Protein AF-A0A6B0V4G2-F1 (afdb_monomer_lite)

Structure (mmCIF, N/CA/C/O backbone):
data_AF-A0A6B0V4G2-F1
#
_entry.id   AF-A0A6B0V4G2-F1
#
loop_
_atom_site.group_PDB
_atom_site.id
_atom_site.type_symbol
_atom_site.label_atom_id
_atom_site.label_alt_id
_atom_site.label_comp_id
_atom_site.label_asym_id
_atom_site.label_entity_id
_atom_site.label_seq_id
_atom_site.pdbx_PDB_ins_code
_atom_site.Cartn_x
_atom_site.Cartn_y
_atom_site.Cartn_z
_atom_site.occupancy
_atom_site.B_iso_or_equiv
_atom_site.auth_seq_id
_atom_site.auth_comp_id
_atom_site.auth_asym_id
_atom_site.auth_atom_id
_atom_site.pdbx_PDB_model_num
ATOM 1 N N . MET A 1 1 ? -25.274 -33.566 28.122 1.00 37.03 1 MET A N 1
ATOM 2 C CA . MET A 1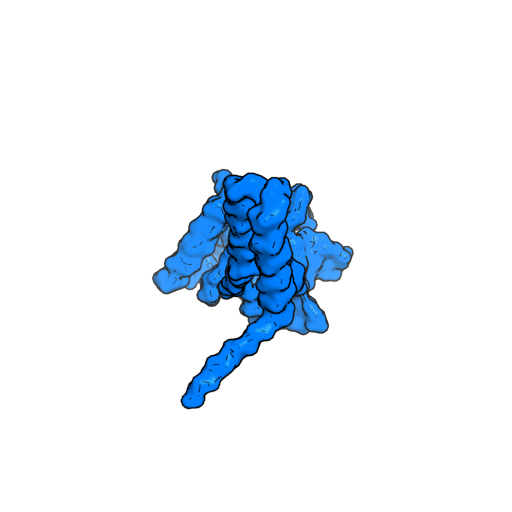 1 ? -24.469 -34.338 27.147 1.00 37.03 1 MET A CA 1
ATOM 3 C C . MET A 1 1 ? -22.998 -34.000 27.354 1.00 37.03 1 MET A C 1
ATOM 5 O O . MET A 1 1 ? -22.644 -32.835 27.252 1.00 37.03 1 MET A O 1
ATOM 9 N N . LYS A 1 2 ? -22.173 -34.982 27.742 1.00 35.78 2 LYS A N 1
ATOM 10 C CA . LYS A 1 2 ? -20.725 -34.819 27.960 1.00 35.78 2 LYS A CA 1
ATOM 11 C C . LYS A 1 2 ? -20.009 -34.879 26.607 1.00 35.78 2 LYS A C 1
ATOM 13 O O . LYS A 1 2 ? -20.154 -35.866 25.894 1.00 35.78 2 LYS A O 1
ATOM 18 N N . THR A 1 3 ? -19.253 -33.846 26.252 1.00 38.84 3 THR A N 1
ATOM 19 C CA . THR A 1 3 ? -18.379 -33.856 25.071 1.00 38.84 3 THR A CA 1
ATOM 20 C C . THR A 1 3 ? -17.118 -34.656 25.384 1.00 38.84 3 THR A C 1
ATOM 22 O O . THR A 1 3 ? -16.319 -34.251 26.227 1.00 38.84 3 THR A O 1
ATOM 25 N N . ALA A 1 4 ? -16.941 -35.798 24.719 1.00 38.94 4 ALA A N 1
ATOM 26 C CA . ALA A 1 4 ? -15.688 -36.539 24.736 1.00 38.94 4 ALA A CA 1
ATOM 27 C C . ALA A 1 4 ? -14.623 -35.749 23.956 1.00 38.94 4 ALA A C 1
ATOM 29 O O . ALA A 1 4 ? -14.810 -35.424 22.783 1.00 38.94 4 ALA A O 1
ATOM 30 N N . HIS A 1 5 ? -13.510 -35.419 24.612 1.00 37.72 5 HIS A N 1
ATOM 31 C CA . HIS A 1 5 ? -12.353 -34.826 23.952 1.00 37.72 5 HIS A CA 1
ATOM 32 C C . HIS A 1 5 ? -11.683 -35.883 23.070 1.00 37.72 5 HIS A C 1
ATOM 34 O O . HIS A 1 5 ? -11.097 -36.841 23.570 1.00 37.72 5 HIS A O 1
ATOM 40 N N . ALA A 1 6 ? -11.764 -35.705 21.751 1.00 38.94 6 ALA A N 1
ATOM 41 C CA . ALA A 1 6 ? -11.006 -36.506 20.802 1.00 38.94 6 ALA A CA 1
ATOM 42 C C . ALA A 1 6 ? -9.504 -36.232 20.992 1.00 38.94 6 ALA A C 1
ATOM 44 O O . ALA A 1 6 ? -9.000 -35.156 20.661 1.00 38.94 6 ALA A O 1
ATOM 45 N N . PHE A 1 7 ? -8.786 -37.206 21.550 1.00 42.84 7 PHE A N 1
ATOM 46 C CA . PHE A 1 7 ? -7.330 -37.185 21.619 1.00 42.84 7 PHE A CA 1
ATOM 47 C C . PHE A 1 7 ? -6.756 -37.342 20.205 1.00 42.84 7 PHE A C 1
ATOM 49 O O . PHE A 1 7 ? -6.951 -38.356 19.541 1.00 42.84 7 PHE A O 1
ATOM 56 N N . SER A 1 8 ? -6.043 -36.320 19.731 1.00 40.47 8 SER A N 1
ATOM 57 C CA . SER A 1 8 ? -5.323 -36.362 18.455 1.00 40.47 8 SER A CA 1
ATOM 58 C C . SER A 1 8 ? -4.209 -37.413 18.499 1.00 40.47 8 SER A C 1
ATOM 60 O O . SER A 1 8 ? -3.460 -37.477 19.473 1.00 40.47 8 SER A O 1
ATOM 62 N N . ALA A 1 9 ? -4.035 -38.182 17.419 1.00 49.66 9 ALA A N 1
ATOM 63 C CA . ALA A 1 9 ? -3.004 -39.220 17.279 1.00 49.66 9 ALA A CA 1
ATOM 64 C C . ALA A 1 9 ? -1.558 -38.728 17.535 1.00 49.66 9 ALA A C 1
ATOM 66 O O . ALA A 1 9 ? -0.666 -39.530 17.810 1.00 49.66 9 ALA A O 1
ATOM 67 N N . LYS A 1 10 ? -1.312 -37.409 17.500 1.00 50.62 10 LYS A N 1
ATOM 68 C CA . LYS A 1 10 ? -0.024 -36.807 17.892 1.00 50.62 10 LYS A CA 1
ATOM 69 C C . LYS A 1 10 ? 0.266 -36.914 19.396 1.00 50.62 10 LYS A C 1
ATOM 71 O O . LYS A 1 10 ? 1.428 -37.035 19.768 1.00 50.62 10 LYS A O 1
ATOM 76 N N . ASN A 1 11 ? -0.765 -36.935 20.242 1.00 48.62 11 ASN A N 1
ATOM 77 C CA . ASN A 1 11 ? -0.616 -37.046 21.696 1.00 48.62 11 ASN A CA 1
ATOM 78 C C . ASN A 1 11 ? -0.220 -38.464 22.130 1.00 48.62 11 ASN A C 1
ATOM 80 O O . ASN A 1 11 ? 0.488 -38.624 23.118 1.00 48.62 11 ASN A O 1
ATOM 84 N N . ILE A 1 12 ? -0.611 -39.486 21.362 1.00 53.00 12 ILE A N 1
ATOM 85 C CA . ILE A 1 12 ? -0.310 -40.890 21.676 1.00 53.00 12 ILE A CA 1
ATOM 86 C C . ILE A 1 12 ? 1.192 -41.174 21.516 1.00 53.00 12 ILE A C 1
ATOM 88 O O . ILE A 1 12 ? 1.787 -41.792 22.392 1.00 53.00 12 ILE A O 1
ATOM 92 N N . LYS A 1 13 ? 1.840 -40.636 20.469 1.00 51.81 13 LYS A N 1
ATOM 93 C CA . LYS A 1 13 ? 3.289 -40.819 20.243 1.00 51.81 13 LYS A CA 1
ATOM 94 C C . LYS A 1 13 ? 4.166 -40.157 21.317 1.00 51.81 13 LYS A C 1
ATOM 96 O O . LYS A 1 13 ? 5.247 -40.659 21.616 1.00 51.81 13 LYS A O 1
ATOM 101 N N . PHE A 1 14 ? 3.702 -39.051 21.901 1.00 54.91 14 PHE A N 1
ATOM 102 C CA . PHE A 1 14 ? 4.420 -38.331 22.957 1.00 54.91 14 PHE A CA 1
ATOM 103 C C . PHE A 1 14 ? 4.401 -39.094 24.288 1.00 54.91 14 PHE A C 1
ATOM 105 O O . PHE A 1 14 ? 5.425 -39.192 24.960 1.00 54.91 14 PHE A O 1
ATOM 112 N N . ILE A 1 15 ? 3.262 -39.704 24.631 1.00 56.88 15 ILE A N 1
ATOM 113 C CA . ILE A 1 15 ? 3.114 -40.503 25.855 1.00 56.88 15 ILE A CA 1
ATOM 114 C C . ILE A 1 15 ? 4.027 -41.736 25.806 1.00 56.88 15 ILE A C 1
ATOM 116 O O . ILE A 1 15 ? 4.727 -42.007 26.777 1.00 56.88 15 ILE A O 1
ATOM 120 N N . SER A 1 16 ? 4.122 -42.412 24.657 1.00 56.72 16 SER A N 1
ATOM 121 C CA . SER A 1 16 ? 5.021 -43.563 24.486 1.00 56.72 16 SER A CA 1
ATOM 122 C C . SER A 1 16 ? 6.513 -43.222 24.619 1.00 56.72 16 SER A C 1
ATOM 124 O O . SER A 1 16 ? 7.279 -44.055 25.091 1.00 56.72 16 SER A O 1
ATOM 126 N N . ALA A 1 17 ? 6.943 -42.004 24.265 1.00 59.66 17 ALA A N 1
ATOM 127 C CA . ALA A 1 17 ? 8.337 -41.578 24.443 1.00 59.66 17 ALA A CA 1
ATOM 128 C C . ALA A 1 17 ? 8.684 -41.314 25.921 1.00 59.66 17 ALA A C 1
ATOM 130 O O . ALA A 1 17 ? 9.784 -41.631 26.369 1.00 59.66 17 ALA A O 1
ATOM 131 N N . ILE A 1 18 ? 7.725 -40.795 26.697 1.00 59.00 18 ILE A N 1
ATOM 132 C CA . ILE A 1 18 ? 7.880 -40.586 28.143 1.00 59.00 18 ILE A CA 1
ATOM 133 C C . ILE A 1 18 ? 8.025 -41.928 28.871 1.00 59.00 18 ILE A C 1
ATOM 135 O O . ILE A 1 18 ? 8.872 -42.056 29.752 1.00 59.00 18 ILE A O 1
ATOM 139 N N . SER A 1 19 ? 7.260 -42.949 28.473 1.00 58.78 19 SER A N 1
ATOM 140 C CA . SER A 1 19 ? 7.339 -44.293 29.062 1.00 58.78 19 SER A CA 1
ATOM 141 C C . SER A 1 19 ? 8.729 -44.927 28.913 1.00 58.78 19 SER A C 1
ATOM 143 O O . SER A 1 19 ? 9.202 -45.585 29.835 1.00 58.78 19 SER A O 1
ATOM 145 N N . VAL A 1 20 ? 9.410 -44.685 27.787 1.00 59.69 20 VAL A N 1
ATOM 146 C CA . VAL A 1 20 ? 10.771 -45.191 27.523 1.00 59.69 20 VAL A CA 1
ATOM 147 C C . VAL A 1 20 ? 11.821 -44.485 28.393 1.00 59.69 20 VAL A C 1
ATOM 149 O O . VAL A 1 20 ? 12.722 -45.139 28.913 1.00 59.69 20 VAL A O 1
ATOM 152 N N . LEU A 1 21 ? 11.686 -43.174 28.624 1.00 55.06 21 LEU A N 1
ATOM 153 C CA . LEU A 1 21 ? 12.586 -42.417 29.508 1.00 55.06 21 LEU A CA 1
ATOM 154 C C . LEU A 1 21 ? 12.438 -42.806 30.988 1.00 55.06 21 LEU A C 1
ATOM 156 O O . LEU A 1 21 ? 13.436 -42.858 31.705 1.00 55.06 21 LEU A O 1
ATOM 160 N N . VAL A 1 22 ? 11.217 -43.110 31.440 1.00 58.97 22 VAL A N 1
ATOM 161 C CA . VAL A 1 22 ? 10.958 -43.588 32.812 1.00 58.97 22 VAL A CA 1
ATOM 162 C C . VAL A 1 22 ? 11.483 -45.013 33.018 1.00 58.97 22 VAL A C 1
ATOM 164 O O . VAL A 1 22 ? 11.954 -45.338 34.102 1.00 58.97 22 VAL A O 1
ATOM 167 N N . ALA A 1 23 ? 11.469 -45.857 31.983 1.00 59.12 23 ALA A N 1
ATOM 168 C CA . ALA A 1 23 ? 12.084 -47.182 32.053 1.00 59.12 23 ALA A CA 1
ATOM 169 C C . ALA A 1 23 ? 13.625 -47.110 32.118 1.00 59.12 23 ALA A C 1
ATOM 171 O O . ALA A 1 23 ? 14.245 -47.863 32.863 1.00 59.12 23 ALA A O 1
ATOM 172 N N . ALA A 1 24 ? 14.248 -46.166 31.402 1.00 57.16 24 ALA A N 1
ATOM 173 C CA . ALA A 1 24 ? 15.704 -45.983 31.391 1.00 57.16 24 ALA A CA 1
ATOM 174 C C . ALA A 1 24 ? 16.286 -45.411 32.703 1.00 57.16 24 ALA A C 1
ATOM 176 O O . ALA A 1 24 ? 17.477 -45.575 32.972 1.00 57.16 24 ALA A O 1
ATOM 177 N N . SER A 1 25 ? 15.475 -44.750 33.539 1.00 53.03 25 SER A N 1
ATOM 178 C CA . SER A 1 25 ? 15.923 -44.262 34.853 1.00 53.03 25 SER A CA 1
ATOM 179 C C . SER A 1 25 ? 15.986 -45.365 35.916 1.00 53.03 25 SER A C 1
ATOM 181 O O . SER A 1 25 ? 16.712 -45.217 36.895 1.00 53.03 25 SER A O 1
ATOM 183 N N . GLN A 1 26 ? 15.290 -46.491 35.715 1.00 56.41 26 GLN A N 1
ATOM 184 C CA . GLN A 1 26 ? 15.329 -47.641 36.628 1.00 56.41 26 GLN A CA 1
ATOM 185 C C . GLN A 1 26 ? 16.562 -48.533 36.420 1.00 56.41 26 GLN A C 1
ATOM 187 O O . GLN A 1 26 ? 16.886 -49.342 37.285 1.00 56.41 26 GLN A O 1
ATOM 192 N N . THR A 1 27 ? 17.285 -48.369 35.307 1.00 58.41 27 THR A N 1
ATOM 193 C CA . THR A 1 27 ? 18.459 -49.185 34.957 1.00 58.41 27 THR A CA 1
ATOM 194 C C . THR A 1 27 ? 19.807 -48.526 35.291 1.00 58.41 27 THR A C 1
ATOM 196 O O . THR A 1 27 ? 20.833 -49.007 34.825 1.00 58.41 27 THR A O 1
ATOM 199 N N . ASN A 1 28 ? 19.846 -47.445 36.090 1.00 58.38 28 ASN A N 1
ATOM 200 C CA . ASN A 1 28 ? 21.073 -46.709 36.477 1.00 58.38 28 ASN A CA 1
ATOM 201 C C . ASN A 1 28 ? 21.894 -46.104 35.310 1.00 58.38 28 ASN A C 1
ATOM 203 O O . ASN A 1 28 ? 23.040 -45.704 35.501 1.00 58.38 28 ASN A O 1
ATOM 207 N N . ILE A 1 29 ? 21.328 -45.991 34.103 1.00 61.88 29 ILE A N 1
ATOM 208 C CA . ILE A 1 29 ? 22.064 -45.518 32.911 1.00 61.88 29 ILE A CA 1
ATOM 209 C C . ILE A 1 29 ? 22.157 -43.980 32.863 1.00 61.88 29 ILE A C 1
ATOM 211 O O . ILE A 1 29 ? 23.063 -43.427 32.243 1.00 61.88 29 ILE A O 1
ATOM 215 N N . LEU A 1 30 ? 21.247 -43.266 33.534 1.00 53.97 30 LEU A N 1
ATOM 216 C CA . LEU A 1 30 ? 21.171 -41.802 33.518 1.00 53.97 30 LEU A CA 1
ATOM 217 C C . LEU A 1 30 ? 20.965 -41.253 34.928 1.00 53.97 30 LEU A C 1
ATOM 219 O O . LEU A 1 30 ? 20.082 -41.698 35.658 1.00 53.97 30 LEU A O 1
ATOM 223 N N . SER A 1 31 ? 21.754 -40.243 35.297 1.00 69.12 31 SER A N 1
ATOM 224 C CA . SER A 1 31 ? 21.566 -39.551 36.570 1.00 69.12 31 SER A CA 1
ATOM 225 C C . SER A 1 31 ? 20.271 -38.727 36.556 1.00 69.12 31 SER A C 1
ATOM 227 O O . SER A 1 31 ? 19.892 -38.139 35.538 1.00 69.12 31 SER A O 1
ATOM 229 N N . TYR A 1 32 ? 19.592 -38.664 37.703 1.00 69.00 32 TYR A N 1
ATOM 230 C CA . TYR A 1 32 ? 18.358 -37.894 37.907 1.00 69.00 32 TYR A CA 1
ATOM 231 C C . TYR A 1 32 ? 18.387 -36.448 37.352 1.00 69.00 32 TYR A C 1
ATOM 233 O O . TYR A 1 32 ? 17.417 -36.051 36.698 1.00 69.00 32 TYR A O 1
ATOM 241 N N . PRO A 1 33 ? 19.472 -35.653 37.510 1.00 73.44 33 PRO A N 1
ATOM 242 C CA . PRO A 1 33 ? 19.526 -34.309 36.929 1.00 73.44 33 PRO A CA 1
ATOM 243 C C . PRO A 1 33 ? 19.500 -34.306 35.394 1.00 73.44 33 PRO A C 1
ATOM 245 O O . PRO A 1 33 ? 18.916 -33.401 34.801 1.00 73.44 33 PRO A O 1
ATOM 248 N N . THR A 1 34 ? 20.055 -35.323 34.729 1.00 73.44 34 THR A N 1
ATOM 249 C CA . THR A 1 34 ? 20.008 -35.428 33.263 1.00 73.44 34 THR A CA 1
ATOM 250 C C . THR A 1 34 ? 18.575 -35.637 32.773 1.00 73.44 34 THR A C 1
ATOM 252 O O . THR A 1 34 ? 18.145 -34.980 31.827 1.00 73.44 34 THR A O 1
ATOM 255 N N . VAL A 1 35 ? 17.799 -36.483 33.455 1.00 71.44 35 VAL A N 1
ATOM 256 C CA . VAL A 1 35 ? 16.387 -36.733 33.123 1.00 71.44 35 VAL A CA 1
ATOM 257 C C . VAL A 1 35 ? 15.556 -35.450 33.260 1.00 71.44 35 VAL A C 1
ATOM 259 O O . VAL A 1 35 ? 14.787 -35.123 32.358 1.00 71.44 35 VAL A O 1
ATOM 262 N N . LEU A 1 36 ? 15.764 -34.671 34.327 1.00 74.06 36 LEU A N 1
ATOM 263 C CA . LEU A 1 36 ? 15.091 -33.380 34.538 1.00 74.06 36 LEU A CA 1
ATOM 264 C C . LEU A 1 36 ? 15.360 -32.370 33.412 1.00 74.06 36 LEU A C 1
ATOM 266 O O . LEU A 1 36 ? 14.426 -31.718 32.945 1.00 74.06 36 LEU A O 1
ATOM 270 N N . VAL A 1 37 ? 16.605 -32.271 32.933 1.00 76.19 37 VAL A N 1
ATOM 271 C CA . VAL A 1 37 ? 16.962 -31.382 31.812 1.00 76.19 37 VAL A CA 1
ATOM 272 C C . VAL A 1 37 ? 16.255 -31.810 30.525 1.00 76.19 37 VAL A C 1
ATOM 274 O O . VAL A 1 37 ? 15.685 -30.967 29.834 1.00 76.19 37 VAL A O 1
ATOM 277 N N . PHE A 1 38 ? 16.214 -33.111 30.220 1.00 76.06 38 PHE A N 1
ATOM 278 C CA . PHE A 1 38 ? 15.487 -33.616 29.050 1.00 76.06 38 PHE A CA 1
ATOM 279 C C . PHE A 1 38 ? 13.981 -33.339 29.133 1.00 76.06 38 PHE A C 1
ATOM 281 O O . PHE A 1 38 ? 13.386 -32.915 28.142 1.00 76.06 38 PHE A O 1
ATOM 288 N N . PHE A 1 39 ? 13.365 -33.517 30.307 1.00 75.81 39 PHE A N 1
ATOM 289 C CA . PHE A 1 39 ? 11.959 -33.164 30.517 1.00 75.81 39 PHE A CA 1
ATOM 290 C C . PHE A 1 39 ? 11.706 -31.667 30.326 1.00 75.81 39 PHE A C 1
ATOM 292 O O . PHE A 1 39 ? 10.730 -31.300 29.672 1.00 75.81 39 PHE A O 1
ATOM 299 N N . GLN A 1 40 ? 12.590 -30.804 30.831 1.00 76.50 40 GLN A N 1
ATOM 300 C CA . GLN A 1 40 ? 12.466 -29.358 30.655 1.00 76.50 40 GLN A CA 1
ATOM 301 C C . GLN A 1 40 ? 12.577 -28.958 29.175 1.00 76.50 40 GLN A C 1
ATOM 303 O O . GLN A 1 40 ? 11.717 -28.238 28.673 1.00 76.50 40 GLN A O 1
ATOM 308 N N . VAL A 1 41 ? 13.552 -29.506 28.441 1.00 76.06 41 VAL A N 1
ATOM 309 C CA . VAL A 1 41 ? 13.709 -29.275 26.993 1.00 76.06 41 VAL A CA 1
ATOM 310 C C . VAL A 1 41 ? 12.483 -29.759 26.212 1.00 76.06 41 VAL A C 1
ATOM 312 O O . VAL A 1 41 ? 12.009 -29.057 25.321 1.00 76.06 41 VAL A O 1
ATOM 315 N N . LEU A 1 42 ? 11.923 -30.925 26.551 1.00 75.44 42 LEU A N 1
ATOM 316 C CA . LEU A 1 42 ? 10.707 -31.442 25.915 1.00 75.44 42 LEU A CA 1
ATOM 317 C C . LEU A 1 42 ? 9.481 -30.568 26.205 1.00 75.44 42 LEU A C 1
ATOM 319 O O . LEU A 1 42 ? 8.683 -30.331 25.297 1.00 75.44 42 LEU A O 1
ATOM 323 N N . LEU A 1 43 ? 9.338 -30.065 27.433 1.00 72.94 43 LEU A N 1
ATOM 324 C CA . LEU A 1 43 ? 8.274 -29.129 27.803 1.00 72.94 43 LEU A CA 1
ATOM 325 C C . LEU A 1 43 ? 8.420 -27.793 27.069 1.00 72.94 43 LEU A C 1
ATOM 327 O O . LEU A 1 43 ? 7.421 -27.245 26.601 1.00 72.94 43 LEU A O 1
ATOM 331 N N . ASP A 1 44 ? 9.641 -27.289 26.906 1.00 68.94 44 ASP A N 1
ATOM 332 C CA . ASP A 1 44 ? 9.898 -26.053 26.167 1.00 68.94 44 ASP A CA 1
ATOM 333 C C . ASP A 1 44 ? 9.670 -26.237 24.656 1.00 68.94 44 ASP A C 1
ATOM 335 O O . ASP A 1 44 ? 9.003 -25.408 24.034 1.00 68.94 44 ASP A O 1
ATOM 339 N N . LEU A 1 45 ? 10.072 -27.370 24.065 1.00 64.94 45 LEU A N 1
ATOM 340 C CA . LEU A 1 45 ? 9.712 -27.730 22.686 1.00 64.94 45 LEU A CA 1
ATOM 341 C C . LEU A 1 45 ? 8.198 -27.905 22.505 1.00 64.94 45 LEU A C 1
ATOM 343 O O . LEU A 1 45 ? 7.643 -27.475 21.488 1.00 64.94 45 LEU A O 1
ATOM 347 N N . GLN A 1 46 ? 7.498 -28.493 23.479 1.00 65.75 46 GLN A N 1
ATOM 348 C CA . GLN A 1 46 ? 6.037 -28.556 23.463 1.00 65.75 46 GLN A CA 1
ATOM 349 C C . GLN A 1 46 ? 5.412 -27.167 23.550 1.00 65.75 46 GLN A C 1
ATOM 351 O O . GLN A 1 46 ? 4.486 -26.881 22.802 1.00 65.75 46 GLN A O 1
ATOM 356 N N . ARG A 1 47 ? 5.921 -26.265 24.393 1.00 64.62 47 ARG A N 1
ATOM 357 C CA . ARG A 1 47 ? 5.432 -24.879 24.466 1.00 64.62 47 ARG A CA 1
ATOM 358 C C . ARG A 1 47 ? 5.648 -24.125 23.157 1.00 64.62 47 ARG A C 1
ATOM 360 O O . ARG A 1 47 ? 4.749 -23.408 22.731 1.00 64.62 47 ARG A O 1
ATOM 367 N N . ILE A 1 48 ? 6.779 -24.329 22.482 1.00 61.12 48 ILE A N 1
ATOM 368 C CA . ILE A 1 48 ? 7.068 -23.723 21.172 1.00 61.12 48 ILE A CA 1
ATOM 369 C C . ILE A 1 48 ? 6.136 -24.282 20.086 1.00 61.12 48 ILE A C 1
ATOM 371 O O . ILE A 1 48 ? 5.621 -23.531 19.260 1.00 61.12 48 ILE A O 1
ATOM 375 N N . THR A 1 49 ? 5.876 -25.591 20.088 1.00 56.41 49 THR A N 1
ATOM 376 C CA . THR A 1 49 ? 5.027 -26.246 19.075 1.00 56.41 49 THR A CA 1
ATOM 377 C C . THR A 1 49 ? 3.524 -26.089 19.335 1.00 56.41 49 THR A C 1
ATOM 379 O O . THR A 1 49 ? 2.738 -26.095 18.385 1.00 56.41 49 THR A O 1
ATOM 382 N N . CYS A 1 50 ? 3.125 -25.893 20.594 1.00 51.88 50 CYS A N 1
ATOM 383 C CA . CYS A 1 50 ? 1.748 -25.654 21.033 1.00 51.88 50 CYS A CA 1
ATOM 384 C C . CYS A 1 50 ? 1.414 -24.173 21.226 1.00 51.88 50 CYS A C 1
ATOM 386 O O . CYS A 1 50 ? 0.257 -23.867 21.524 1.00 51.88 50 CYS A O 1
ATOM 388 N N . ALA A 1 51 ? 2.366 -23.250 21.040 1.00 52.03 51 ALA A N 1
ATOM 389 C CA . ALA A 1 51 ? 2.058 -21.834 20.903 1.00 52.03 51 ALA A CA 1
ATOM 390 C C . ALA A 1 51 ? 1.115 -21.689 19.706 1.00 52.03 51 ALA A C 1
ATOM 392 O O . ALA A 1 51 ? 1.525 -21.735 18.543 1.00 52.03 51 ALA A O 1
ATOM 393 N N . ALA A 1 52 ? -0.185 -21.608 20.005 1.00 49.66 52 ALA A N 1
ATOM 394 C CA . ALA A 1 52 ? -1.225 -21.442 19.014 1.00 49.66 52 ALA A CA 1
ATOM 395 C C . ALA A 1 52 ? -0.803 -20.283 18.118 1.00 49.66 52 ALA A C 1
ATOM 397 O O . ALA A 1 52 ? -0.574 -19.178 18.615 1.00 49.66 52 ALA A O 1
ATOM 398 N N . LYS A 1 53 ? -0.641 -20.561 16.815 1.00 50.16 53 LYS A N 1
ATOM 399 C CA . LYS A 1 53 ? -0.244 -19.544 15.837 1.00 50.16 53 LYS A CA 1
ATOM 400 C C . LYS A 1 53 ? -1.119 -18.321 16.098 1.00 50.16 53 LYS A C 1
ATOM 402 O O . LYS A 1 53 ? -2.344 -18.485 16.051 1.00 50.16 53 LYS A O 1
ATOM 407 N N . PRO A 1 54 ? -0.544 -17.148 16.424 1.00 52.56 54 PRO A N 1
ATOM 408 C CA . PRO A 1 54 ? -1.351 -15.975 16.695 1.00 52.56 54 PRO A CA 1
ATOM 409 C C . PRO A 1 54 ? -2.251 -15.787 15.479 1.00 52.56 54 PRO A C 1
ATOM 411 O O . PRO A 1 54 ? -1.756 -15.673 14.356 1.00 52.56 54 PRO A O 1
ATOM 414 N N . LYS A 1 55 ? -3.573 -15.873 15.677 1.00 51.22 55 LYS A N 1
ATOM 415 C CA . LYS A 1 55 ? -4.524 -15.578 14.607 1.00 51.22 55 LYS A CA 1
ATOM 416 C C . LYS A 1 55 ? -4.232 -14.145 14.196 1.00 51.22 55 LYS A C 1
ATOM 418 O O . LYS A 1 55 ? -4.467 -13.222 14.976 1.00 51.22 55 LYS A O 1
ATOM 423 N N . THR A 1 56 ? -3.674 -13.970 13.006 1.00 55.91 56 THR A N 1
ATOM 424 C CA . THR A 1 56 ? -3.492 -12.652 12.423 1.00 55.91 56 THR A CA 1
ATOM 425 C C . THR A 1 56 ? -4.865 -12.013 12.341 1.00 55.91 56 THR A C 1
ATOM 427 O O . THR A 1 56 ? -5.780 -12.525 11.703 1.00 55.91 56 THR A O 1
ATOM 430 N N . LYS A 1 57 ? -5.050 -10.920 13.084 1.00 65.06 57 LYS A N 1
ATOM 431 C CA . LYS A 1 57 ? -6.329 -10.200 13.145 1.00 65.06 57 LYS A CA 1
ATOM 432 C C . LYS A 1 57 ? -6.629 -9.460 11.832 1.00 65.06 57 LYS A C 1
ATOM 434 O O . LYS A 1 57 ? -7.724 -8.934 11.655 1.00 65.06 57 LYS A O 1
ATOM 439 N N . PHE A 1 58 ? -5.652 -9.389 10.936 1.00 76.81 58 PHE A N 1
ATOM 440 C CA . PHE A 1 58 ? -5.676 -8.591 9.721 1.00 76.81 58 PHE A CA 1
ATOM 441 C C . PHE A 1 58 ? -5.752 -9.513 8.516 1.00 76.81 58 PHE A C 1
ATOM 443 O O . PHE A 1 58 ? -5.028 -10.502 8.491 1.00 76.81 58 PHE A O 1
ATOM 450 N N . SER A 1 59 ? -6.610 -9.165 7.555 1.00 82.75 59 SER A N 1
ATOM 451 C CA . SER A 1 59 ? -6.755 -9.914 6.312 1.00 82.75 59 SER A CA 1
ATOM 452 C C . SER A 1 59 ? -6.564 -9.005 5.101 1.00 82.75 59 SER A C 1
ATOM 454 O O . SER A 1 59 ? -7.231 -7.971 5.000 1.00 82.75 59 SER A O 1
ATOM 456 N N . ILE A 1 60 ? -5.650 -9.381 4.208 1.00 85.25 60 ILE A N 1
ATOM 457 C CA . ILE A 1 60 ? -5.407 -8.725 2.921 1.00 85.25 60 ILE A CA 1
ATOM 458 C C . ILE A 1 60 ? -6.590 -8.934 1.995 1.00 85.25 60 ILE A C 1
ATOM 460 O O . ILE A 1 60 ? -7.013 -7.962 1.376 1.00 85.25 60 ILE A O 1
ATOM 464 N N . ASP A 1 61 ? -7.177 -10.133 1.963 1.00 82.56 61 ASP A N 1
ATOM 465 C CA . ASP A 1 61 ? -8.401 -10.393 1.199 1.00 82.56 61 ASP A CA 1
ATOM 466 C C . ASP A 1 61 ? -9.495 -9.375 1.557 1.00 82.56 61 ASP A C 1
ATOM 468 O O . ASP A 1 61 ? -10.022 -8.691 0.687 1.00 82.56 61 ASP A O 1
ATOM 472 N N . LYS A 1 62 ? -9.732 -9.116 2.850 1.00 81.62 62 LYS A N 1
ATOM 473 C CA . LYS A 1 62 ? -10.693 -8.076 3.274 1.00 81.62 62 LYS A CA 1
ATOM 474 C C . LYS A 1 62 ? -10.352 -6.664 2.787 1.00 81.62 62 LYS A C 1
ATOM 476 O O . LYS A 1 62 ? -11.248 -5.827 2.691 1.00 81.62 62 LYS A O 1
ATOM 481 N N . LEU A 1 63 ? -9.077 -6.366 2.545 1.00 85.12 63 LEU A N 1
ATOM 482 C CA . LEU A 1 63 ? -8.629 -5.071 2.041 1.00 85.12 63 LEU A CA 1
ATOM 483 C C . LEU A 1 63 ? -8.809 -4.974 0.521 1.00 85.12 63 LEU A C 1
ATOM 485 O O . LEU A 1 63 ? -9.279 -3.942 0.033 1.00 85.12 63 LEU A O 1
ATOM 489 N N . ILE A 1 64 ? -8.453 -6.021 -0.226 1.00 83.75 64 ILE A N 1
ATOM 490 C CA . ILE A 1 64 ? -8.456 -5.984 -1.694 1.00 83.75 64 ILE A CA 1
ATOM 491 C C . ILE A 1 64 ? -9.776 -6.436 -2.325 1.00 83.75 64 ILE A C 1
ATOM 493 O O . ILE A 1 64 ? -10.119 -5.967 -3.403 1.00 83.75 64 ILE A O 1
ATOM 497 N N . ASN A 1 65 ? -10.591 -7.225 -1.627 1.00 79.62 65 ASN A N 1
ATOM 498 C CA . ASN A 1 65 ? -11.883 -7.723 -2.112 1.00 79.62 65 ASN A CA 1
ATOM 499 C C . ASN A 1 65 ? -13.016 -6.673 -2.059 1.00 79.62 65 ASN A C 1
ATOM 501 O O . ASN A 1 65 ? -14.197 -6.979 -2.200 1.00 79.62 65 ASN A O 1
ATOM 505 N N . VAL A 1 66 ? -12.672 -5.396 -1.863 1.00 77.12 66 VAL A N 1
ATOM 506 C CA . VAL A 1 66 ? -13.624 -4.281 -1.925 1.00 77.12 66 VAL A CA 1
ATOM 507 C C . VAL A 1 66 ? -13.527 -3.634 -3.305 1.00 77.12 66 VAL A C 1
ATOM 509 O O . VAL A 1 66 ? -12.696 -2.756 -3.554 1.00 77.12 66 VAL A O 1
ATOM 512 N N . THR A 1 67 ? -14.394 -4.066 -4.217 1.00 74.94 67 THR A N 1
ATOM 513 C CA . THR A 1 67 ? -14.486 -3.542 -5.585 1.00 74.94 67 THR A CA 1
ATOM 514 C C . THR A 1 67 ? -14.724 -2.032 -5.602 1.00 74.94 67 THR A C 1
ATOM 516 O O . THR A 1 67 ? -15.450 -1.476 -4.777 1.00 74.94 67 THR A O 1
ATOM 519 N N . ASN A 1 68 ? -14.102 -1.343 -6.563 1.00 80.31 68 ASN A N 1
ATOM 520 C CA . ASN A 1 68 ? -14.174 0.111 -6.745 1.00 80.31 68 ASN A CA 1
ATOM 521 C C . ASN A 1 68 ? -13.697 0.960 -5.552 1.00 80.31 68 ASN A C 1
ATOM 523 O O . ASN A 1 68 ? -13.904 2.180 -5.532 1.00 80.31 68 ASN A O 1
ATOM 527 N N . ARG A 1 69 ? -13.006 0.364 -4.577 1.00 87.19 69 ARG A N 1
ATOM 528 C CA . ARG A 1 69 ? -12.428 1.097 -3.451 1.00 87.19 69 ARG A CA 1
ATOM 529 C C . ARG A 1 69 ? -11.201 1.882 -3.896 1.00 87.19 69 ARG A C 1
ATOM 531 O O . ARG A 1 69 ? -10.349 1.376 -4.615 1.00 87.19 69 ARG A O 1
ATOM 538 N N . THR A 1 70 ? -11.101 3.129 -3.445 1.00 91.00 70 THR A N 1
ATOM 539 C CA . THR A 1 70 ? -9.889 3.941 -3.610 1.00 91.00 70 THR A CA 1
ATOM 540 C C . THR A 1 70 ? -9.205 4.108 -2.265 1.00 91.00 70 THR A C 1
ATOM 542 O O . THR A 1 70 ? -9.832 4.542 -1.301 1.00 91.00 70 THR A O 1
ATOM 545 N N . TYR A 1 71 ? -7.919 3.795 -2.235 1.00 92.69 71 TYR A N 1
ATOM 546 C CA . TYR A 1 71 ? -7.013 4.026 -1.126 1.00 92.69 71 TYR A CA 1
ATOM 547 C C . TYR A 1 71 ? -6.124 5.224 -1.429 1.00 92.69 71 TYR A C 1
ATOM 549 O O . TYR A 1 71 ? -5.712 5.428 -2.570 1.00 92.69 71 TYR A O 1
ATOM 557 N N . PHE A 1 72 ? -5.816 6.011 -0.406 1.00 92.62 72 PHE A N 1
ATOM 558 C CA . PHE A 1 72 ? -4.944 7.177 -0.499 1.00 92.62 72 PHE A CA 1
ATOM 559 C C . PHE A 1 72 ? -3.633 6.869 0.218 1.00 92.62 72 PHE A C 1
ATOM 561 O O . PHE A 1 72 ? -3.631 6.649 1.430 1.00 92.62 72 PHE A O 1
ATOM 568 N N . VAL A 1 73 ? -2.526 6.841 -0.516 1.00 92.19 73 VAL A N 1
ATOM 569 C CA . VAL A 1 73 ? -1.193 6.590 0.038 1.00 92.19 73 VAL A CA 1
ATOM 570 C C . VAL A 1 73 ? -0.750 7.879 0.712 1.00 92.19 73 VAL A C 1
ATOM 572 O O . VAL A 1 73 ? -0.527 8.884 0.038 1.00 92.19 73 VAL A O 1
ATOM 575 N N . GLY A 1 74 ? -0.728 7.906 2.046 1.00 91.56 74 GLY A N 1
ATOM 576 C CA . GLY A 1 74 ? -0.639 9.187 2.748 1.00 91.56 74 GLY A CA 1
ATOM 577 C C . GLY A 1 74 ? 0.645 9.448 3.517 1.00 91.56 74 GLY A C 1
ATOM 578 O O . GLY A 1 74 ? 1.037 10.610 3.599 1.00 91.56 74 GLY A O 1
ATOM 579 N N . LYS A 1 75 ? 1.312 8.423 4.048 1.00 93.50 75 LYS A N 1
ATOM 580 C CA . LYS A 1 75 ? 2.629 8.548 4.691 1.00 93.50 75 LYS A CA 1
ATOM 581 C C . LYS A 1 75 ? 3.472 7.313 4.402 1.00 93.50 75 LYS A C 1
ATOM 583 O O . LYS A 1 75 ? 2.903 6.245 4.188 1.00 93.50 75 LYS A O 1
ATOM 588 N N . GLY A 1 76 ? 4.788 7.446 4.466 1.00 92.75 76 GLY A N 1
ATOM 589 C CA . GLY A 1 76 ? 5.715 6.325 4.354 1.00 92.75 76 GLY A CA 1
ATOM 590 C C . GLY A 1 76 ? 7.148 6.737 4.648 1.00 92.75 76 GLY A C 1
ATOM 591 O O . GLY A 1 76 ? 7.393 7.850 5.110 1.00 92.75 76 GLY A O 1
ATOM 592 N N . THR A 1 77 ? 8.081 5.819 4.440 1.00 90.75 77 THR A N 1
ATOM 593 C CA . THR A 1 77 ? 9.468 5.949 4.922 1.00 90.75 77 THR A CA 1
ATOM 594 C C . THR A 1 77 ? 10.484 6.160 3.801 1.00 90.75 77 THR A C 1
ATOM 596 O O . THR A 1 77 ? 11.671 6.311 4.064 1.00 90.75 77 THR A O 1
ATOM 599 N N . PHE A 1 78 ? 10.022 6.238 2.553 1.00 86.06 78 PHE A N 1
ATOM 600 C CA . PHE A 1 78 ? 10.854 6.468 1.374 1.00 86.06 78 PHE A CA 1
ATOM 601 C C . PHE A 1 78 ? 10.460 7.763 0.659 1.00 86.06 78 PHE A C 1
ATOM 603 O O . PHE A 1 78 ? 9.283 8.105 0.572 1.00 86.06 78 PHE A O 1
ATOM 610 N N . LEU A 1 79 ? 11.434 8.503 0.135 1.00 82.44 79 LEU A N 1
ATOM 611 C CA . LEU A 1 79 ? 11.158 9.728 -0.627 1.00 82.44 79 LEU A CA 1
ATOM 612 C C . LEU A 1 79 ? 10.829 9.439 -2.103 1.00 82.44 79 LEU A C 1
ATOM 614 O O . LEU A 1 79 ? 10.060 10.166 -2.736 1.00 82.44 79 LEU A O 1
ATOM 618 N N . ARG A 1 80 ? 11.411 8.361 -2.636 1.00 80.56 80 ARG A N 1
ATOM 619 C CA . ARG A 1 80 ? 11.302 7.906 -4.024 1.00 80.56 80 ARG A CA 1
ATOM 620 C C . ARG A 1 80 ? 10.743 6.491 -4.044 1.00 80.56 80 ARG A C 1
ATOM 622 O O . ARG A 1 80 ? 11.199 5.672 -3.253 1.00 80.56 80 ARG A O 1
ATOM 629 N N . ASP A 1 81 ? 9.778 6.228 -4.927 1.00 78.06 81 ASP A N 1
ATOM 630 C CA . ASP A 1 81 ? 9.268 4.872 -5.148 1.00 78.06 81 ASP A CA 1
ATOM 631 C C . ASP A 1 81 ? 10.408 4.013 -5.722 1.00 78.06 81 ASP A C 1
ATOM 633 O O . ASP A 1 81 ? 10.891 4.297 -6.823 1.00 78.06 81 ASP A O 1
ATOM 637 N N . PRO A 1 82 ? 10.900 3.025 -4.969 1.00 73.94 82 PRO A N 1
ATOM 638 C CA . PRO A 1 82 ? 12.118 2.324 -5.340 1.00 73.94 82 PRO A CA 1
ATOM 639 C C . PRO A 1 82 ? 11.906 1.310 -6.471 1.00 73.94 82 PRO A C 1
ATOM 641 O O . PRO A 1 82 ? 12.867 0.961 -7.150 1.00 73.94 82 PRO A O 1
ATOM 644 N N . TRP A 1 83 ? 10.661 0.897 -6.728 1.00 76.00 83 TRP A N 1
ATOM 645 C CA . TRP A 1 83 ? 10.320 -0.035 -7.813 1.00 76.00 83 TRP A CA 1
ATOM 646 C C . TRP A 1 83 ? 9.934 0.671 -9.101 1.00 76.00 83 TRP A C 1
ATOM 648 O O . TRP A 1 83 ? 10.007 0.096 -10.184 1.00 76.00 83 TRP A O 1
ATOM 658 N N . ARG A 1 84 ? 9.526 1.935 -9.000 1.00 72.25 84 ARG A N 1
ATOM 659 C CA . ARG A 1 84 ? 9.249 2.792 -10.150 1.00 72.25 84 ARG A CA 1
ATOM 660 C C . ARG A 1 84 ? 10.051 4.082 -10.034 1.00 72.25 84 ARG A C 1
ATOM 662 O O . ARG A 1 84 ? 9.479 5.150 -9.795 1.00 72.25 84 ARG A O 1
ATOM 669 N N . PRO A 1 85 ? 11.382 4.008 -10.234 1.00 72.00 85 PRO A N 1
ATOM 670 C CA . PRO A 1 85 ? 12.264 5.173 -10.188 1.00 72.00 85 PRO A CA 1
ATOM 671 C C . PRO A 1 85 ? 11.863 6.276 -11.178 1.00 72.00 85 PRO A C 1
ATOM 673 O O . PRO A 1 85 ? 12.262 7.428 -11.000 1.00 72.00 85 PRO A O 1
ATOM 676 N N . ASP A 1 86 ? 11.082 5.926 -12.202 1.00 69.12 86 ASP A N 1
ATOM 677 C CA . ASP A 1 86 ? 10.498 6.789 -13.226 1.00 69.12 86 ASP A CA 1
ATOM 678 C C . ASP A 1 86 ? 9.231 7.545 -12.771 1.00 69.12 86 ASP A C 1
ATOM 680 O O . ASP A 1 86 ? 8.785 8.456 -13.468 1.00 69.12 86 ASP A O 1
ATOM 684 N N . LEU A 1 87 ? 8.648 7.219 -11.608 1.00 64.06 87 LEU A N 1
ATOM 685 C CA . LEU A 1 87 ? 7.565 7.997 -10.978 1.00 64.06 87 LEU A CA 1
ATOM 686 C C . LEU A 1 87 ? 8.057 9.264 -10.255 1.00 64.06 87 LEU A C 1
ATOM 688 O O . LEU A 1 87 ? 7.264 9.923 -9.580 1.00 64.06 87 LEU A O 1
ATOM 692 N N . ALA A 1 88 ? 9.317 9.633 -10.499 1.00 57.38 88 ALA A N 1
ATOM 693 C CA . ALA A 1 88 ? 10.025 10.820 -10.035 1.00 57.38 88 ALA A CA 1
ATOM 694 C C . ALA A 1 88 ? 10.429 10.822 -8.551 1.00 57.38 88 ALA A C 1
ATOM 696 O O . ALA A 1 88 ? 9.846 10.148 -7.699 1.00 57.38 88 ALA A O 1
ATOM 697 N N . ASP A 1 89 ? 11.448 11.630 -8.256 1.00 62.94 89 ASP A N 1
ATOM 698 C CA . ASP A 1 89 ? 11.801 12.028 -6.897 1.00 62.94 89 ASP A CA 1
ATOM 699 C C . ASP A 1 89 ? 10.641 12.822 -6.274 1.00 62.94 89 ASP A C 1
ATOM 701 O O . ASP A 1 89 ? 9.992 13.619 -6.957 1.00 62.94 89 ASP A O 1
ATOM 705 N N . ASN A 1 90 ? 10.394 12.633 -4.974 1.00 69.88 90 ASN A N 1
ATOM 706 C CA . ASN A 1 90 ? 9.284 13.232 -4.216 1.00 69.88 90 ASN A CA 1
ATOM 707 C C . ASN A 1 90 ? 7.899 12.669 -4.578 1.00 69.88 90 ASN A C 1
ATOM 709 O O . ASN A 1 90 ? 6.993 13.394 -5.002 1.00 69.88 90 ASN A O 1
ATOM 713 N N . PHE A 1 91 ? 7.712 11.368 -4.354 1.00 77.44 91 PHE A N 1
ATOM 714 C CA . PHE A 1 91 ? 6.412 10.715 -4.513 1.00 77.44 91 PHE A CA 1
ATOM 715 C C . PHE A 1 91 ? 5.316 11.439 -3.705 1.00 77.44 91 PHE A C 1
ATOM 717 O O . PHE A 1 91 ? 5.427 11.610 -2.489 1.00 77.44 91 PHE A O 1
ATOM 724 N N . SER A 1 92 ? 4.229 11.849 -4.368 1.00 84.62 92 SER A N 1
ATOM 725 C CA . SER A 1 92 ? 3.113 12.532 -3.710 1.00 84.62 92 SER A CA 1
ATOM 726 C C . SER A 1 92 ? 1.754 12.186 -4.326 1.00 84.62 92 SER A C 1
ATOM 728 O O . SER A 1 92 ? 1.649 11.597 -5.405 1.00 84.62 92 SER A O 1
ATOM 730 N N . CYS A 1 93 ? 0.685 12.509 -3.597 1.00 85.69 93 CYS A N 1
ATOM 731 C CA . CYS A 1 93 ? -0.711 12.327 -3.999 1.00 85.69 93 CYS A CA 1
ATOM 732 C C . CYS A 1 93 ? -1.030 10.930 -4.565 1.00 85.69 93 CYS A C 1
ATOM 734 O O . CYS A 1 93 ? -1.887 10.780 -5.442 1.00 85.69 93 CYS A O 1
ATOM 736 N N . GLY A 1 94 ? -0.332 9.909 -4.061 1.00 87.06 94 GLY A N 1
ATOM 737 C CA . GLY A 1 94 ? -0.519 8.524 -4.454 1.00 87.06 94 GLY A CA 1
ATOM 738 C C . GLY A 1 94 ? -1.915 8.039 -4.085 1.00 87.06 94 GLY A C 1
ATOM 739 O O . GLY A 1 94 ? -2.383 8.233 -2.963 1.00 87.06 94 GLY A O 1
ATOM 740 N N . LYS A 1 95 ? -2.593 7.376 -5.014 1.00 90.44 95 LYS A N 1
ATOM 741 C CA . LYS A 1 95 ? -3.825 6.637 -4.733 1.00 90.44 95 LYS A CA 1
ATOM 742 C C . LYS A 1 95 ? -3.841 5.322 -5.487 1.00 90.44 95 LYS A C 1
ATOM 744 O O . LYS A 1 95 ? -3.315 5.241 -6.593 1.00 90.44 95 LYS A O 1
ATOM 749 N N . VAL A 1 96 ? -4.486 4.326 -4.902 1.00 91.00 96 VAL A N 1
ATOM 750 C CA . VAL A 1 96 ? -4.667 2.995 -5.481 1.00 91.00 96 VAL A CA 1
ATOM 751 C C . VAL A 1 96 ? -6.162 2.735 -5.563 1.00 91.00 96 VAL A C 1
ATOM 753 O O . VAL A 1 96 ? -6.836 2.662 -4.537 1.00 91.00 96 VAL A O 1
ATOM 756 N N . LYS A 1 97 ? -6.708 2.651 -6.775 1.00 91.38 97 LYS A N 1
ATOM 757 C CA . LYS A 1 97 ? -8.104 2.266 -6.995 1.00 91.38 97 LYS A CA 1
ATOM 758 C C . LYS A 1 97 ? -8.161 0.790 -7.354 1.00 91.38 97 LYS A C 1
ATOM 760 O O . LYS A 1 97 ? -7.692 0.423 -8.422 1.00 91.38 97 LYS A O 1
ATOM 765 N N . ILE A 1 98 ? -8.790 -0.018 -6.515 1.00 89.75 98 ILE A N 1
ATOM 766 C CA . ILE A 1 98 ? -9.071 -1.419 -6.820 1.00 89.75 98 ILE A CA 1
ATOM 767 C C . ILE A 1 98 ? -10.285 -1.471 -7.743 1.00 89.75 98 ILE A C 1
ATOM 769 O O . ILE A 1 98 ? -11.335 -0.905 -7.432 1.00 89.75 98 ILE A O 1
ATOM 773 N N . GLN A 1 99 ? -10.130 -2.092 -8.905 1.00 86.81 99 GLN A N 1
ATOM 774 C CA . GLN A 1 99 ? -11.153 -2.169 -9.946 1.00 86.81 99 GLN A CA 1
ATOM 775 C C . GLN A 1 99 ? -11.992 -3.441 -9.815 1.00 86.81 99 GLN A C 1
ATOM 777 O O . GLN A 1 99 ? -13.199 -3.373 -10.028 1.00 86.81 99 GLN A O 1
ATOM 782 N N . GLY A 1 100 ? -11.398 -4.543 -9.354 1.00 83.44 100 GLY A N 1
ATOM 783 C CA . GLY A 1 100 ? -12.106 -5.782 -9.038 1.00 83.44 100 GLY A CA 1
ATOM 784 C C . GLY A 1 100 ? -11.253 -7.028 -9.242 1.00 83.44 100 GLY A C 1
ATOM 785 O O . GLY A 1 100 ? -10.074 -6.903 -9.573 1.00 83.44 100 GLY A O 1
ATOM 786 N N . PRO A 1 101 ? -11.825 -8.217 -9.005 1.00 82.12 101 PRO A N 1
ATOM 787 C CA . PRO A 1 101 ? -11.138 -9.471 -9.269 1.00 82.12 101 PRO A CA 1
ATOM 788 C C . PRO A 1 101 ? -10.946 -9.678 -10.778 1.00 82.12 101 PRO A C 1
ATOM 790 O O . PRO A 1 101 ? -11.836 -9.396 -11.578 1.00 82.12 101 PRO A O 1
ATOM 793 N N . ASN A 1 102 ? -9.789 -10.214 -11.142 1.00 76.44 102 ASN A N 1
ATOM 794 C CA . ASN A 1 102 ? -9.399 -10.642 -12.477 1.00 76.44 102 ASN A CA 1
ATOM 795 C C . ASN A 1 102 ? -8.736 -12.022 -12.344 1.00 76.44 102 ASN A C 1
ATOM 797 O O . ASN A 1 102 ? -7.532 -12.154 -12.100 1.00 76.44 102 ASN A O 1
ATOM 801 N N . GLY A 1 103 ? -9.567 -13.067 -12.380 1.00 80.56 103 GLY A N 1
ATOM 802 C CA . GLY A 1 103 ? -9.152 -14.428 -12.041 1.00 80.56 103 GLY A CA 1
ATOM 803 C C . GLY A 1 103 ? -8.710 -14.538 -10.578 1.00 80.56 103 GLY A C 1
ATOM 804 O O . GLY A 1 103 ? -9.479 -14.242 -9.668 1.00 80.56 103 GLY A O 1
ATOM 805 N N . SER A 1 104 ? -7.466 -14.967 -10.349 1.00 75.69 104 SER A N 1
ATOM 806 C CA . SER A 1 104 ? -6.856 -15.074 -9.013 1.00 75.69 104 SER A CA 1
ATOM 807 C C . SER A 1 104 ? -6.190 -13.783 -8.519 1.00 75.69 104 SER A C 1
ATOM 809 O O . SER A 1 104 ? -5.603 -13.773 -7.436 1.00 75.69 104 SER A O 1
ATOM 811 N N . LYS A 1 105 ? -6.242 -12.707 -9.312 1.00 80.31 105 LYS A N 1
ATOM 812 C CA . LYS A 1 105 ? -5.621 -11.409 -9.019 1.00 80.31 105 LYS A CA 1
ATOM 813 C C . LYS A 1 105 ? -6.696 -10.339 -8.848 1.00 80.31 105 LYS A C 1
ATOM 815 O O . LYS A 1 105 ? -7.852 -10.551 -9.201 1.00 80.31 105 LYS A O 1
ATOM 820 N N . PHE A 1 106 ? -6.312 -9.171 -8.352 1.00 81.44 106 PHE A N 1
ATOM 821 C CA . PHE A 1 106 ? -7.151 -7.978 -8.353 1.00 81.44 106 PHE A CA 1
ATOM 822 C C . PHE A 1 106 ? -6.534 -6.903 -9.237 1.00 81.44 106 PHE A C 1
ATOM 824 O O . PHE A 1 106 ? -5.375 -6.531 -9.047 1.00 81.44 106 PHE A O 1
ATOM 831 N N . ASP A 1 107 ? -7.323 -6.370 -10.164 1.00 78.94 107 ASP A N 1
ATOM 832 C CA . ASP A 1 107 ? -6.928 -5.221 -10.969 1.00 78.94 107 ASP A CA 1
ATOM 833 C C . ASP A 1 107 ? -6.923 -3.975 -10.087 1.00 78.94 107 ASP A C 1
ATOM 835 O O . ASP A 1 107 ? -7.902 -3.663 -9.397 1.00 78.94 107 ASP A O 1
ATOM 839 N N . ALA A 1 108 ? -5.825 -3.231 -10.124 1.00 76.25 108 ALA A N 1
ATOM 840 C CA . ALA A 1 108 ? -5.694 -1.967 -9.431 1.00 76.25 108 ALA A CA 1
ATOM 841 C C . ALA A 1 108 ? -5.079 -0.903 -10.339 1.00 76.25 108 ALA A C 1
ATOM 843 O O . ALA A 1 108 ? -4.219 -1.160 -11.170 1.00 76.25 108 ALA A O 1
ATOM 844 N N . LEU A 1 109 ? -5.504 0.339 -10.151 1.00 77.25 109 LEU A N 1
ATOM 845 C CA . LEU A 1 109 ? -4.917 1.498 -10.799 1.00 77.25 109 LEU A CA 1
ATOM 846 C C . LEU A 1 109 ? -4.211 2.331 -9.736 1.00 77.25 109 LEU A C 1
ATOM 848 O O . LEU A 1 109 ? -4.872 2.987 -8.921 1.00 77.25 109 LEU A O 1
ATOM 852 N N . ARG A 1 110 ? -2.877 2.320 -9.741 1.00 77.94 110 ARG A N 1
ATOM 853 C CA . ARG A 1 110 ? -2.078 3.245 -8.936 1.00 77.94 110 ARG A CA 1
ATOM 854 C C . ARG A 1 110 ? -1.868 4.505 -9.748 1.00 77.94 110 ARG A C 1
ATOM 856 O O . ARG A 1 110 ? -1.401 4.464 -10.878 1.00 77.94 110 ARG A O 1
ATOM 863 N N . SER A 1 111 ? -2.230 5.643 -9.182 1.00 72.19 111 SER A N 1
ATOM 864 C CA . SER A 1 111 ? -1.868 6.930 -9.757 1.00 72.19 111 SER A CA 1
ATOM 865 C C . SER A 1 111 ? -1.047 7.707 -8.754 1.00 72.19 111 SER A C 1
ATOM 867 O O . SER A 1 111 ? -1.480 7.854 -7.610 1.00 72.19 111 SER A O 1
ATOM 869 N N . SER A 1 112 ? 0.085 8.229 -9.195 1.00 67.94 112 SER A N 1
ATOM 870 C CA . SER A 1 112 ? 0.909 9.161 -8.440 1.00 67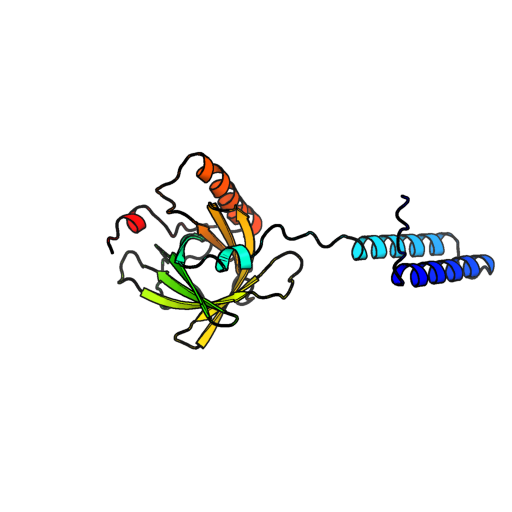.94 112 SER A CA 1
ATOM 871 C C . SER A 1 112 ? 0.981 10.491 -9.177 1.00 67.94 112 SER A C 1
ATOM 873 O O . SER A 1 112 ? 0.732 10.597 -10.384 1.00 67.94 112 SER A O 1
ATOM 875 N N . MET A 1 113 ? 1.270 11.538 -8.422 1.00 61.84 113 MET A N 1
ATOM 876 C CA . MET A 1 113 ? 1.529 12.859 -8.962 1.00 61.84 113 MET A CA 1
ATOM 877 C C . MET A 1 113 ? 2.824 13.339 -8.324 1.00 61.84 113 MET A C 1
ATOM 879 O O . MET A 1 113 ? 2.950 13.325 -7.102 1.00 61.84 113 MET A O 1
ATOM 883 N N . ASN A 1 114 ? 3.791 13.780 -9.117 1.00 64.44 114 ASN A N 1
ATOM 884 C CA . ASN A 1 114 ? 4.755 14.721 -8.568 1.00 64.44 114 ASN A CA 1
ATOM 885 C C . ASN A 1 114 ? 4.051 16.079 -8.546 1.00 64.44 114 ASN A C 1
ATOM 887 O O . ASN A 1 114 ? 3.390 16.419 -9.525 1.00 64.44 114 ASN A O 1
ATOM 891 N N . LEU A 1 115 ? 4.166 16.863 -7.474 1.00 53.47 115 LEU A N 1
ATOM 892 C CA . LEU A 1 115 ? 3.537 18.193 -7.407 1.00 53.47 115 LEU A CA 1
ATOM 893 C C . LEU A 1 115 ? 3.963 19.113 -8.573 1.00 53.47 115 LEU A C 1
ATOM 895 O O . LEU A 1 115 ? 3.302 20.120 -8.817 1.00 53.47 115 LEU A O 1
ATOM 899 N N . THR A 1 116 ? 5.038 18.760 -9.286 1.00 54.97 116 THR A N 1
ATOM 900 C CA . THR A 1 116 ? 5.596 19.462 -10.447 1.00 54.97 116 THR A CA 1
ATOM 901 C C . THR A 1 116 ? 5.354 18.791 -11.809 1.00 54.97 116 THR A C 1
ATOM 903 O O . THR A 1 116 ? 5.555 19.453 -12.823 1.00 54.97 116 THR A O 1
ATOM 906 N N . THR A 1 117 ? 4.916 17.525 -11.898 1.00 55.81 117 THR A N 1
ATOM 907 C CA . THR A 1 117 ? 4.750 16.813 -13.188 1.00 55.81 117 THR A CA 1
ATOM 908 C C . THR A 1 117 ? 3.332 16.292 -13.424 1.00 55.81 117 THR A C 1
ATOM 910 O O . THR A 1 117 ? 2.495 16.210 -12.522 1.00 55.81 117 THR A O 1
ATOM 913 N N . LYS A 1 118 ? 3.034 15.953 -14.689 1.00 65.75 118 LYS A N 1
ATOM 914 C CA . LYS A 1 118 ? 1.748 15.367 -15.090 1.00 65.75 118 LYS A CA 1
ATOM 915 C C . LYS A 1 118 ? 1.489 14.072 -14.312 1.00 65.75 118 LYS A C 1
ATOM 917 O O . LYS A 1 118 ? 2.375 13.240 -14.141 1.00 65.75 118 LYS A O 1
ATOM 922 N N . LYS A 1 119 ? 0.237 13.896 -13.889 1.00 70.69 119 LYS A N 1
ATOM 923 C CA . LYS A 1 119 ? -0.275 12.672 -13.262 1.00 70.69 119 LYS A CA 1
ATOM 924 C C . LYS A 1 119 ? 0.104 11.443 -14.092 1.00 70.69 119 LYS A C 1
ATOM 926 O O . LYS A 1 119 ? -0.245 11.378 -15.271 1.00 70.69 119 LYS A O 1
ATOM 931 N N . LYS A 1 120 ? 0.724 10.450 -13.454 1.00 76.19 120 LYS A N 1
ATOM 932 C CA . LYS A 1 120 ? 1.021 9.155 -14.069 1.00 76.19 120 LYS A CA 1
ATOM 933 C C . LYS A 1 120 ? 0.110 8.094 -13.472 1.00 76.19 120 LYS A C 1
ATOM 935 O O . LYS A 1 120 ? -0.090 8.043 -12.258 1.00 76.19 120 LYS A O 1
ATOM 940 N N . ASN A 1 121 ? -0.490 7.286 -14.337 1.00 81.88 121 ASN A N 1
ATOM 941 C CA . ASN A 1 121 ? -1.269 6.124 -13.932 1.00 81.88 121 ASN A CA 1
ATOM 942 C C . ASN A 1 121 ? -0.478 4.880 -14.317 1.00 81.88 121 ASN A C 1
ATOM 944 O O . ASN A 1 121 ? 0.093 4.851 -15.400 1.00 81.88 121 ASN A O 1
ATOM 948 N N . ILE A 1 122 ? -0.480 3.890 -13.438 1.00 83.19 122 ILE A N 1
ATOM 949 C CA . ILE A 1 122 ? 0.115 2.578 -13.648 1.00 83.19 122 ILE A CA 1
ATOM 950 C C . ILE A 1 122 ? -0.957 1.556 -13.314 1.00 83.19 122 ILE A C 1
ATOM 952 O O . ILE A 1 122 ? -1.598 1.624 -12.254 1.00 83.19 122 ILE A O 1
ATOM 956 N N . LYS A 1 123 ? -1.168 0.622 -14.233 1.00 88.06 123 LYS A N 1
ATOM 957 C CA . LYS A 1 123 ? -2.011 -0.543 -13.985 1.00 88.06 123 LYS A CA 1
ATOM 958 C C . LYS A 1 123 ? -1.213 -1.571 -13.190 1.00 88.06 123 LYS A C 1
ATOM 960 O O . LYS A 1 123 ? -0.084 -1.888 -13.538 1.00 88.06 123 LYS A O 1
ATOM 965 N N . LEU A 1 124 ? -1.813 -2.078 -12.124 1.00 89.31 124 LEU A N 1
ATOM 966 C CA . LEU A 1 124 ? -1.227 -3.053 -11.222 1.00 89.31 124 LEU A CA 1
ATOM 967 C C . LEU A 1 124 ? -2.120 -4.285 -11.126 1.00 89.31 124 LEU A C 1
ATOM 969 O O . LEU A 1 124 ? -3.346 -4.173 -11.161 1.00 89.31 124 LEU A O 1
ATOM 973 N N . PHE A 1 125 ? -1.499 -5.430 -10.882 1.00 90.56 125 PHE A N 1
ATOM 974 C CA . PHE A 1 125 ? -2.176 -6.603 -10.351 1.00 90.56 125 PHE A CA 1
ATOM 975 C C . PHE A 1 125 ? -1.775 -6.792 -8.888 1.00 90.56 125 PHE A C 1
ATOM 977 O O . PHE A 1 125 ? -0.588 -6.808 -8.564 1.00 90.56 125 PHE A O 1
ATOM 984 N N . LEU A 1 126 ? -2.761 -6.939 -8.006 1.00 90.62 126 LEU A N 1
ATOM 985 C CA . LEU A 1 126 ? -2.558 -7.285 -6.600 1.00 90.62 126 LEU A CA 1
ATOM 986 C C . LEU A 1 126 ? -2.879 -8.767 -6.414 1.00 90.62 126 LEU A C 1
ATOM 988 O O . LEU A 1 126 ? -3.969 -9.216 -6.772 1.00 90.62 126 LEU A O 1
ATOM 992 N N . LEU A 1 127 ? -1.937 -9.528 -5.870 1.00 88.94 127 LEU A N 1
ATOM 993 C CA . LEU A 1 127 ? -2.080 -10.963 -5.664 1.00 88.94 127 LEU A CA 1
ATOM 994 C C . LEU A 1 127 ? -1.926 -11.266 -4.181 1.00 88.94 127 LEU A C 1
ATOM 996 O O . LEU A 1 127 ? -0.885 -10.978 -3.595 1.00 88.94 127 LEU A O 1
ATOM 1000 N N . GLU A 1 128 ? -2.943 -11.869 -3.572 1.00 86.81 128 GLU A N 1
ATOM 1001 C CA . GLU A 1 128 ? -2.826 -12.364 -2.202 1.00 86.81 128 GLU A CA 1
ATOM 1002 C C . GLU A 1 128 ? -1.775 -13.482 -2.148 1.00 86.81 128 GLU A C 1
ATOM 1004 O O . GLU A 1 128 ? -1.862 -14.484 -2.865 1.00 86.81 128 GLU A O 1
ATOM 1009 N N . LYS A 1 129 ? -0.787 -13.339 -1.264 1.00 84.69 129 LYS A N 1
ATOM 1010 C CA . LYS A 1 129 ? 0.218 -14.364 -1.019 1.00 84.69 129 LYS A CA 1
ATOM 1011 C C . LYS A 1 129 ? -0.179 -15.138 0.233 1.00 84.69 129 LYS A C 1
ATOM 1013 O O . LYS A 1 129 ? -0.082 -14.662 1.361 1.00 84.69 129 LYS A O 1
ATOM 1018 N N . LYS A 1 130 ? -0.593 -16.390 0.046 1.00 70.19 130 LYS A N 1
ATOM 1019 C CA . LYS A 1 130 ? -0.971 -17.278 1.161 1.00 70.19 130 LYS A CA 1
ATOM 1020 C C . LYS A 1 130 ? 0.228 -17.789 1.972 1.00 70.19 130 LYS A C 1
ATOM 1022 O O . LYS A 1 130 ? 0.041 -18.512 2.955 1.00 70.19 130 LYS A O 1
ATOM 1027 N N . THR A 1 131 ? 1.462 -17.456 1.580 1.00 58.09 131 THR A N 1
ATOM 1028 C CA . THR A 1 131 ? 2.660 -17.863 2.323 1.00 58.09 131 THR A CA 1
ATOM 1029 C C . THR A 1 131 ? 2.780 -17.067 3.611 1.00 58.09 131 THR A C 1
ATOM 1031 O O . THR A 1 131 ? 2.997 -15.860 3.608 1.00 58.09 131 THR A O 1
ATOM 1034 N N . ARG A 1 132 ? 2.670 -17.787 4.725 1.00 52.31 132 ARG A N 1
ATOM 1035 C CA . ARG A 1 132 ? 2.828 -17.262 6.077 1.00 52.31 132 ARG A CA 1
ATOM 1036 C C . ARG A 1 132 ? 4.306 -17.045 6.386 1.00 52.31 132 ARG A C 1
ATOM 1038 O O . ARG A 1 132 ? 4.926 -17.905 7.013 1.00 52.31 132 ARG A O 1
ATOM 1045 N N . THR A 1 133 ? 4.848 -15.886 6.030 1.00 56.38 133 THR A N 1
ATOM 1046 C CA . THR A 1 133 ? 5.927 -15.325 6.850 1.00 56.38 133 THR A CA 1
ATOM 1047 C C . THR A 1 133 ? 5.332 -15.155 8.247 1.00 56.38 133 THR A C 1
ATOM 1049 O O . THR A 1 133 ? 4.243 -14.600 8.390 1.00 56.38 133 THR A O 1
ATOM 1052 N N . VAL A 1 134 ? 5.947 -15.775 9.255 1.00 57.97 134 VAL A N 1
ATOM 1053 C CA . VAL A 1 134 ? 5.353 -16.022 10.580 1.00 57.97 134 VAL A CA 1
ATOM 1054 C C . VAL A 1 134 ? 4.621 -14.782 11.122 1.00 57.97 134 VAL A C 1
ATOM 1056 O O . VAL A 1 134 ? 5.243 -13.837 11.591 1.00 57.97 134 VAL A O 1
ATOM 1059 N N . GLY A 1 135 ? 3.284 -14.806 11.069 1.00 63.22 135 GLY A N 1
ATOM 1060 C CA . GLY A 1 135 ? 2.424 -13.801 11.698 1.00 63.22 135 GLY A CA 1
ATOM 1061 C C . GLY A 1 135 ? 2.001 -12.593 10.853 1.00 63.22 135 GLY A C 1
ATOM 1062 O O . GLY A 1 135 ? 1.380 -11.704 11.430 1.00 63.22 135 GLY A O 1
ATOM 1063 N N . TYR A 1 136 ? 2.252 -12.546 9.540 1.00 69.88 136 TYR A N 1
ATOM 1064 C CA . TYR A 1 136 ? 1.697 -11.505 8.656 1.00 69.88 136 TYR A CA 1
ATOM 1065 C C . TYR A 1 136 ? 1.080 -12.104 7.386 1.00 69.88 136 TYR A C 1
ATOM 1067 O O . TYR A 1 136 ? 1.533 -13.135 6.891 1.00 69.88 136 TYR A O 1
ATOM 1075 N N . GLU A 1 137 ? 0.030 -11.462 6.873 1.00 85.75 137 GLU A N 1
ATOM 1076 C CA . GLU A 1 137 ? -0.454 -11.703 5.510 1.00 85.75 137 GLU A CA 1
ATOM 1077 C C . GLU A 1 137 ? 0.321 -10.797 4.550 1.00 85.75 137 GLU A C 1
ATOM 1079 O O . GLU A 1 137 ? 0.636 -9.662 4.920 1.00 85.75 137 GLU A O 1
ATOM 1084 N N . SER A 1 138 ? 0.632 -11.273 3.341 1.00 88.06 138 SER A N 1
ATOM 1085 C CA . SER A 1 138 ? 1.337 -10.471 2.336 1.00 88.06 138 SER A CA 1
ATOM 1086 C C . SER A 1 138 ? 0.638 -10.476 0.975 1.00 88.06 138 SER A C 1
ATOM 1088 O O . SER A 1 138 ? -0.208 -11.327 0.685 1.00 88.06 138 SER A O 1
ATOM 1090 N N . MET A 1 139 ? 0.925 -9.463 0.163 1.00 89.88 139 MET A N 1
ATOM 1091 C CA . MET A 1 139 ? 0.462 -9.363 -1.216 1.00 89.88 139 MET A CA 1
ATOM 1092 C C . MET A 1 139 ? 1.630 -9.058 -2.138 1.00 89.88 139 MET A C 1
ATOM 1094 O O . MET A 1 139 ? 2.471 -8.217 -1.822 1.00 89.88 139 MET A O 1
ATOM 1098 N N . LEU A 1 140 ? 1.631 -9.701 -3.299 1.00 90.25 140 LEU A N 1
ATOM 1099 C CA . LEU A 1 140 ? 2.507 -9.332 -4.397 1.00 90.25 140 LEU A CA 1
ATOM 1100 C C . LEU A 1 140 ? 1.832 -8.240 -5.222 1.00 90.25 140 LEU A C 1
ATOM 1102 O O . LEU A 1 140 ? 0.648 -8.328 -5.558 1.00 90.25 140 LEU A O 1
ATOM 1106 N N . VAL A 1 141 ? 2.603 -7.219 -5.559 1.00 89.69 141 VAL A N 1
ATOM 1107 C CA . VAL A 1 141 ? 2.212 -6.138 -6.454 1.00 89.69 141 VAL A CA 1
ATOM 1108 C C . VAL A 1 141 ? 2.975 -6.328 -7.748 1.00 89.69 141 VAL A C 1
ATOM 1110 O O . VAL A 1 141 ? 4.200 -6.367 -7.744 1.00 89.69 141 VAL A O 1
ATOM 1113 N N . TRP A 1 142 ? 2.250 -6.456 -8.848 1.00 90.56 142 TRP A N 1
ATOM 1114 C CA . TRP A 1 142 ? 2.806 -6.633 -10.183 1.00 90.56 142 TRP A CA 1
ATOM 1115 C C . TRP A 1 142 ? 2.454 -5.442 -11.057 1.00 90.56 142 TRP A C 1
ATOM 1117 O O . TRP A 1 142 ? 1.314 -4.978 -11.042 1.00 90.56 142 TRP A O 1
ATOM 1127 N N . ASP A 1 143 ? 3.417 -4.982 -11.841 1.00 88.44 143 ASP A N 1
ATOM 1128 C CA . ASP A 1 143 ? 3.194 -3.994 -12.883 1.00 88.44 143 ASP A CA 1
ATOM 1129 C C . ASP A 1 143 ? 2.554 -4.675 -14.094 1.00 88.44 143 ASP A C 1
ATOM 1131 O O . ASP A 1 143 ? 3.120 -5.608 -14.670 1.00 88.44 143 ASP A O 1
ATOM 1135 N N . ALA A 1 144 ? 1.357 -4.237 -14.475 1.00 87.12 144 ALA A N 1
ATOM 1136 C CA . ALA A 1 144 ? 0.653 -4.821 -15.608 1.00 87.12 144 ALA A CA 1
ATOM 1137 C C . ALA A 1 144 ? 1.239 -4.383 -16.959 1.00 87.12 144 ALA A C 1
ATOM 1139 O O . ALA A 1 144 ? 1.046 -5.082 -17.949 1.00 87.12 144 ALA A O 1
ATOM 1140 N N . GLU A 1 145 ? 1.919 -3.235 -17.021 1.00 85.25 145 GLU A N 1
ATOM 1141 C CA . GLU A 1 145 ? 2.484 -2.699 -18.263 1.00 85.25 145 GLU A CA 1
ATOM 1142 C C . GLU A 1 145 ? 3.790 -3.408 -18.616 1.00 85.25 145 GLU A C 1
ATOM 1144 O O . GLU A 1 145 ? 3.975 -3.834 -19.754 1.00 85.25 145 GLU A O 1
ATOM 1149 N N . THR A 1 146 ? 4.680 -3.575 -17.638 1.00 85.38 146 THR A N 1
ATOM 1150 C CA . THR A 1 146 ? 5.986 -4.224 -17.840 1.00 85.38 146 THR A CA 1
ATOM 1151 C C . THR A 1 146 ? 5.966 -5.722 -17.552 1.00 85.38 146 THR A C 1
ATOM 1153 O O . THR A 1 146 ? 6.937 -6.407 -17.858 1.00 85.38 146 THR A O 1
ATOM 1156 N N . SER A 1 147 ? 4.874 -6.253 -16.990 1.00 85.44 147 SER A N 1
ATOM 1157 C CA . SER A 1 147 ? 4.761 -7.655 -16.559 1.00 85.44 147 SER A CA 1
ATOM 1158 C C . SER A 1 147 ? 5.854 -8.075 -15.568 1.00 85.44 147 SER A C 1
ATOM 1160 O O . SER A 1 147 ? 6.330 -9.209 -15.597 1.00 85.44 147 SER A O 1
ATOM 1162 N N . THR A 1 148 ? 6.250 -7.162 -14.680 1.00 86.38 148 THR A N 1
ATOM 1163 C CA . THR A 1 148 ? 7.282 -7.400 -13.663 1.00 86.38 148 THR A CA 1
ATOM 1164 C C . THR A 1 148 ? 6.694 -7.350 -12.261 1.00 86.38 148 THR A C 1
ATOM 1166 O O . THR A 1 148 ? 5.846 -6.506 -11.959 1.00 86.38 148 THR A O 1
ATOM 1169 N N . GLU A 1 149 ? 7.180 -8.218 -11.376 1.00 87.75 149 GLU A N 1
ATOM 1170 C CA . GLU A 1 149 ? 6.936 -8.067 -9.945 1.00 87.75 149 GLU A CA 1
ATOM 1171 C C . GLU A 1 149 ? 7.537 -6.742 -9.472 1.00 87.75 149 GLU A C 1
ATOM 1173 O O . GLU A 1 149 ? 8.708 -6.458 -9.715 1.00 87.75 149 GLU A O 1
ATOM 1178 N N . MET A 1 150 ? 6.710 -5.920 -8.835 1.00 84.06 150 MET A N 1
ATOM 1179 C CA . MET A 1 150 ? 7.154 -4.688 -8.207 1.00 84.06 150 MET A CA 1
ATOM 1180 C C . MET A 1 150 ? 7.538 -4.964 -6.767 1.00 84.06 150 MET A C 1
ATOM 1182 O O . MET A 1 150 ? 8.670 -4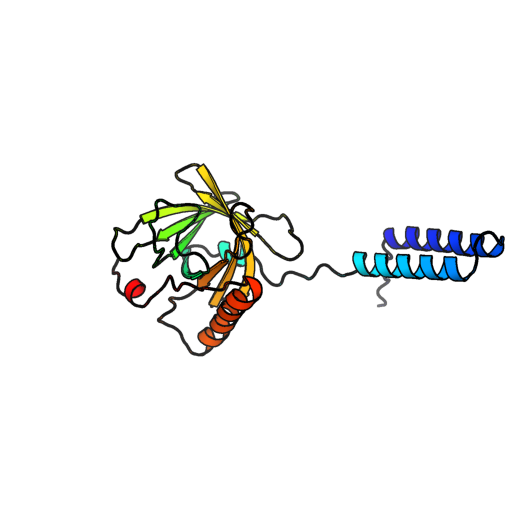.736 -6.401 1.00 84.06 150 MET A O 1
ATOM 1186 N N . ALA A 1 151 ? 6.617 -5.456 -5.942 1.00 87.38 151 ALA A N 1
ATOM 1187 C CA . ALA A 1 151 ? 6.835 -5.492 -4.501 1.00 87.38 151 ALA A CA 1
ATOM 1188 C C . ALA A 1 151 ? 6.144 -6.675 -3.824 1.00 87.38 151 ALA A C 1
ATOM 1190 O O . ALA A 1 151 ? 5.046 -7.061 -4.221 1.00 87.38 151 ALA A O 1
ATOM 1191 N N . ASP A 1 152 ? 6.730 -7.159 -2.726 1.00 88.38 152 ASP A N 1
ATOM 1192 C CA . ASP A 1 152 ? 6.066 -8.030 -1.748 1.00 88.38 152 ASP A CA 1
ATOM 1193 C C . ASP A 1 152 ? 5.765 -7.223 -0.477 1.00 88.38 152 ASP A C 1
ATOM 1195 O O . ASP A 1 152 ? 6.676 -6.809 0.249 1.00 88.38 152 ASP A O 1
ATOM 1199 N N . MET A 1 153 ? 4.481 -6.958 -0.233 1.00 89.69 153 MET A N 1
ATOM 1200 C CA . MET A 1 153 ? 3.988 -6.078 0.826 1.00 89.69 153 MET A CA 1
ATOM 1201 C C . MET A 1 153 ? 3.310 -6.879 1.937 1.00 89.69 153 MET A C 1
ATOM 1203 O O . MET A 1 153 ? 2.256 -7.476 1.732 1.00 89.69 153 MET A O 1
ATOM 1207 N N . ASN A 1 154 ? 3.849 -6.812 3.152 1.00 89.69 154 ASN A N 1
ATOM 1208 C CA . ASN A 1 154 ? 3.262 -7.416 4.347 1.00 89.69 154 ASN A CA 1
ATOM 1209 C C . ASN A 1 154 ? 2.297 -6.450 5.024 1.00 89.69 154 ASN A C 1
ATOM 1211 O O . ASN A 1 154 ? 2.666 -5.325 5.369 1.00 89.69 154 ASN A O 1
ATOM 1215 N N . LEU A 1 155 ? 1.078 -6.906 5.293 1.00 90.56 155 LEU A N 1
ATOM 1216 C CA . LEU A 1 155 ? 0.107 -6.180 6.098 1.00 90.56 155 LEU A CA 1
ATOM 1217 C C . LEU A 1 155 ? 0.457 -6.330 7.581 1.00 90.56 155 LEU A C 1
ATOM 1219 O O . LEU A 1 155 ? 0.128 -7.330 8.221 1.00 90.56 155 LEU A O 1
ATOM 1223 N N . ILE A 1 156 ? 1.103 -5.309 8.143 1.00 89.06 156 ILE A N 1
ATOM 1224 C CA . ILE A 1 156 ? 1.543 -5.323 9.544 1.00 89.06 156 ILE A CA 1
ATOM 1225 C C . ILE A 1 156 ? 0.489 -4.769 10.507 1.00 89.06 156 ILE A C 1
ATOM 1227 O O . ILE A 1 156 ? 0.514 -5.084 11.698 1.00 89.06 156 ILE A O 1
ATOM 1231 N N . PHE A 1 157 ? -0.453 -3.960 10.009 1.00 91.19 157 PHE A N 1
ATOM 1232 C CA . PHE A 1 157 ? -1.570 -3.442 10.797 1.00 91.19 157 PHE A CA 1
ATOM 1233 C C . PHE A 1 157 ? -2.750 -3.018 9.930 1.00 91.19 157 PHE A C 1
ATOM 1235 O O . PHE A 1 157 ? -2.581 -2.406 8.877 1.00 91.19 157 PHE A O 1
ATOM 1242 N N . LEU A 1 158 ? -3.961 -3.277 10.419 1.00 91.00 158 LEU A N 1
ATOM 1243 C CA . LEU A 1 158 ? -5.200 -2.856 9.780 1.00 91.00 158 LEU A CA 1
ATOM 1244 C C . LEU A 1 158 ? -6.146 -2.249 10.819 1.00 91.00 158 LEU A C 1
ATOM 1246 O O . LEU A 1 158 ? -6.614 -2.927 11.734 1.00 91.00 158 LEU A O 1
ATOM 1250 N N . ALA A 1 159 ? -6.478 -0.973 10.636 1.00 90.12 159 ALA A N 1
ATOM 1251 C CA . ALA A 1 159 ? -7.594 -0.333 11.312 1.00 90.12 159 ALA A CA 1
ATOM 1252 C C . ALA A 1 159 ? -8.782 -0.278 10.351 1.00 90.12 159 ALA A C 1
ATOM 1254 O O . ALA A 1 159 ? -8.850 0.586 9.471 1.00 90.12 159 ALA A O 1
ATOM 1255 N N . GLU A 1 160 ? -9.731 -1.197 10.542 1.00 83.31 160 GLU A N 1
ATOM 1256 C CA . GLU A 1 160 ? -10.908 -1.349 9.683 1.00 83.31 160 GLU A CA 1
ATOM 1257 C C . GLU A 1 160 ? -11.593 -0.006 9.395 1.00 83.31 160 GLU A C 1
ATOM 1259 O O . GLU A 1 160 ? -11.894 0.777 10.314 1.00 83.31 160 GLU A O 1
ATOM 1264 N N . ASN A 1 161 ? -11.859 0.234 8.108 1.00 82.06 161 ASN A N 1
ATOM 1265 C CA . ASN A 1 161 ? -12.492 1.442 7.572 1.00 82.06 161 ASN A CA 1
ATOM 1266 C C . ASN A 1 161 ? -11.726 2.756 7.819 1.00 82.06 161 ASN A C 1
ATOM 1268 O O . ASN A 1 161 ? -12.314 3.833 7.705 1.00 82.06 161 ASN A O 1
ATOM 1272 N N . ALA A 1 162 ? -10.441 2.698 8.179 1.00 88.88 162 ALA A N 1
ATOM 1273 C CA . ALA A 1 162 ? -9.624 3.885 8.426 1.00 88.88 162 ALA A CA 1
ATOM 1274 C C . ALA A 1 162 ? -8.281 3.841 7.698 1.00 88.88 162 ALA A C 1
ATOM 1276 O O . ALA A 1 162 ? -8.012 4.726 6.881 1.00 88.88 162 ALA A O 1
ATOM 1277 N N . CYS A 1 163 ? -7.461 2.815 7.945 1.00 93.19 163 CYS A N 1
ATOM 1278 C CA . CYS A 1 163 ? -6.141 2.695 7.328 1.00 93.19 163 CYS A CA 1
ATOM 1279 C C . CYS A 1 163 ? -5.554 1.283 7.399 1.00 93.19 163 CYS A C 1
ATOM 1281 O O . CYS A 1 163 ? -5.952 0.472 8.234 1.00 93.19 163 CYS A O 1
ATOM 1283 N N . ALA A 1 164 ? -4.584 1.027 6.530 1.00 94.19 164 ALA A N 1
ATOM 1284 C CA . ALA A 1 164 ? -3.720 -0.143 6.535 1.00 94.19 164 ALA A CA 1
ATOM 1285 C C . ALA A 1 164 ? -2.257 0.304 6.509 1.00 94.19 164 ALA A C 1
ATOM 1287 O O . ALA A 1 164 ? -1.942 1.328 5.900 1.00 94.19 164 ALA A O 1
ATOM 1288 N N . VAL A 1 165 ? -1.389 -0.441 7.185 1.00 93.81 165 VAL A N 1
ATOM 1289 C CA . VAL A 1 165 ? 0.056 -0.202 7.211 1.00 93.81 165 VAL A CA 1
ATOM 1290 C C . VAL A 1 165 ? 0.743 -1.400 6.584 1.00 93.81 165 VAL A C 1
ATOM 1292 O O . VAL A 1 165 ? 0.538 -2.536 7.026 1.00 93.81 165 VAL A O 1
ATOM 1295 N N . PHE A 1 166 ? 1.556 -1.123 5.574 1.00 92.62 166 PHE A N 1
ATOM 1296 C CA . PHE A 1 166 ? 2.311 -2.123 4.844 1.00 92.62 166 PHE A CA 1
ATOM 1297 C C . PHE A 1 166 ? 3.803 -1.958 5.094 1.00 92.62 166 PHE A C 1
ATOM 1299 O O . PHE A 1 166 ? 4.297 -0.834 5.190 1.00 92.62 166 PHE A O 1
ATOM 1306 N N . MET A 1 167 ? 4.494 -3.089 5.178 1.00 90.44 167 MET A N 1
ATOM 1307 C CA . MET A 1 167 ? 5.947 -3.187 5.238 1.00 90.44 167 MET A CA 1
ATOM 1308 C C . MET A 1 167 ? 6.430 -4.026 4.063 1.00 90.44 167 MET A C 1
ATOM 1310 O O . MET A 1 167 ? 5.941 -5.136 3.849 1.00 90.44 167 MET A O 1
ATOM 1314 N N . TYR A 1 168 ? 7.381 -3.500 3.312 1.00 87.75 168 TYR A N 1
ATOM 1315 C CA . TYR A 1 168 ? 7.940 -4.176 2.152 1.00 87.75 168 TYR A CA 1
ATOM 1316 C C . TYR A 1 168 ? 8.950 -5.244 2.597 1.00 87.75 168 TYR A C 1
ATOM 1318 O O . TYR A 1 168 ? 9.668 -5.050 3.577 1.00 87.75 168 TYR A O 1
ATOM 1326 N N . SER A 1 169 ? 8.935 -6.406 1.938 1.00 79.56 169 SER A N 1
ATOM 1327 C CA . SER A 1 169 ? 9.759 -7.576 2.306 1.00 79.56 169 SER A CA 1
ATOM 1328 C C . SER A 1 169 ? 10.890 -7.904 1.349 1.00 79.56 169 SER A C 1
ATOM 1330 O O . SER A 1 169 ? 11.666 -8.817 1.636 1.00 79.56 169 SER A O 1
ATOM 1332 N N . ASP A 1 170 ? 11.004 -7.214 0.222 1.00 65.31 170 ASP A N 1
ATOM 1333 C CA . ASP A 1 170 ? 12.085 -7.487 -0.706 1.00 65.31 170 ASP A CA 1
ATOM 1334 C C . ASP A 1 170 ? 13.415 -6.970 -0.135 1.00 65.31 170 ASP A C 1
ATOM 1336 O O . ASP A 1 170 ? 13.614 -5.792 0.148 1.00 65.31 170 ASP A O 1
ATOM 1340 N N . GLY A 1 171 ? 14.366 -7.889 0.038 1.00 46.41 171 GLY A N 1
ATOM 1341 C CA . GLY A 1 171 ? 15.689 -7.614 0.607 1.00 46.41 171 GLY A CA 1
ATOM 1342 C C . GLY A 1 171 ? 16.575 -6.673 -0.220 1.00 46.41 171 GLY A C 1
ATOM 1343 O O . GLY A 1 171 ? 17.730 -6.474 0.146 1.00 46.41 171 GLY A O 1
ATOM 1344 N N . GLN A 1 172 ? 16.064 -6.100 -1.316 1.00 47.38 172 GLN A N 1
ATOM 1345 C CA . GLN A 1 172 ? 16.730 -5.013 -2.039 1.00 47.38 172 GLN A CA 1
ATOM 1346 C C . GLN A 1 172 ? 16.568 -3.666 -1.333 1.00 47.38 172 GLN A C 1
ATOM 1348 O O . GLN A 1 172 ? 17.347 -2.743 -1.573 1.00 47.38 172 GLN A O 1
ATOM 1353 N N . ILE A 1 173 ? 15.587 -3.550 -0.438 1.00 55.41 173 ILE A N 1
ATOM 1354 C CA . ILE A 1 173 ? 15.288 -2.315 0.268 1.00 55.41 173 ILE A CA 1
ATOM 1355 C C . ILE A 1 173 ? 15.286 -2.601 1.755 1.00 55.41 173 ILE A C 1
ATOM 1357 O O . ILE A 1 173 ? 14.821 -3.639 2.218 1.00 55.41 173 ILE A O 1
ATOM 1361 N N . ASN A 1 174 ? 15.856 -1.666 2.512 1.00 62.09 174 ASN A N 1
ATOM 1362 C CA . ASN A 1 174 ? 15.926 -1.723 3.962 1.00 62.09 174 ASN A CA 1
ATOM 1363 C C . ASN A 1 174 ? 14.578 -2.228 4.533 1.00 62.09 174 ASN A C 1
ATOM 1365 O O . ASN A 1 174 ? 13.546 -1.632 4.196 1.00 62.09 174 ASN A O 1
ATOM 1369 N N . PRO A 1 175 ? 14.562 -3.259 5.409 1.00 62.31 175 PRO A N 1
ATOM 1370 C CA . PRO A 1 175 ? 13.343 -3.845 5.999 1.00 62.31 175 PRO A CA 1
ATOM 1371 C C . PRO A 1 175 ? 12.478 -2.849 6.804 1.00 62.31 175 PRO A C 1
ATOM 1373 O O . PRO A 1 175 ? 11.454 -3.206 7.376 1.00 62.31 175 PRO A O 1
ATOM 1376 N N . SER A 1 176 ? 12.897 -1.587 6.845 1.00 72.81 176 SER A N 1
ATOM 1377 C CA . SER A 1 176 ? 12.233 -0.413 7.411 1.00 72.81 176 SER A CA 1
ATOM 1378 C C . SER A 1 176 ? 11.344 0.339 6.399 1.00 72.81 176 SER A C 1
ATOM 1380 O O . SER A 1 176 ? 10.780 1.395 6.710 1.00 72.81 176 SER A O 1
ATOM 1382 N N . THR A 1 177 ? 11.230 -0.156 5.162 1.00 87.44 177 THR A N 1
ATOM 1383 C CA . THR A 1 177 ? 10.427 0.482 4.110 1.00 87.44 177 THR A CA 1
ATOM 1384 C C . THR A 1 177 ? 8.954 0.180 4.323 1.00 87.44 177 THR A C 1
ATOM 1386 O O . THR A 1 177 ? 8.532 -0.976 4.308 1.00 87.44 177 THR A O 1
ATOM 1389 N N . CYS A 1 178 ? 8.161 1.226 4.533 1.00 91.44 178 CYS A N 1
ATOM 1390 C CA . CYS A 1 178 ? 6.753 1.106 4.866 1.00 91.44 178 CYS A CA 1
ATOM 1391 C C . CYS A 1 178 ? 5.923 2.255 4.311 1.00 91.44 178 CYS A C 1
ATOM 1393 O O . CYS A 1 178 ? 6.416 3.365 4.105 1.00 91.44 178 CYS A O 1
ATOM 1395 N N . GLU A 1 179 ? 4.622 2.011 4.188 1.00 92.88 179 GLU A N 1
ATOM 1396 C CA . GLU A 1 179 ? 3.640 3.032 3.836 1.00 92.88 179 GLU A CA 1
ATOM 1397 C C . GLU A 1 179 ? 2.271 2.794 4.485 1.00 92.88 179 GLU A C 1
ATOM 1399 O O . GLU A 1 179 ? 1.925 1.686 4.899 1.00 92.88 179 GLU A O 1
ATOM 1404 N N . ILE A 1 180 ? 1.478 3.864 4.574 1.00 94.75 180 ILE A N 1
ATOM 1405 C CA . ILE A 1 180 ? 0.102 3.849 5.078 1.00 94.75 180 ILE A CA 1
ATOM 1406 C C . ILE A 1 180 ? -0.866 4.150 3.943 1.00 94.75 180 ILE A C 1
ATOM 1408 O O . ILE A 1 180 ? -0.774 5.190 3.280 1.00 94.75 180 ILE A O 1
ATOM 1412 N N . TRP A 1 181 ? -1.861 3.282 3.800 1.00 94.56 181 TRP A N 1
ATOM 1413 C CA . TRP A 1 181 ? -3.002 3.468 2.912 1.00 94.56 181 TRP A CA 1
ATOM 1414 C C . TRP A 1 181 ? -4.221 3.889 3.724 1.00 94.56 181 TRP A C 1
ATOM 1416 O O . TRP A 1 181 ? -4.634 3.191 4.649 1.00 94.56 181 TRP A O 1
ATOM 1426 N N . TYR A 1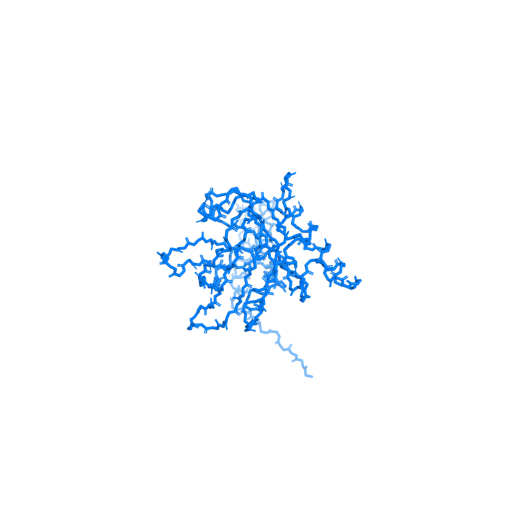 182 ? -4.823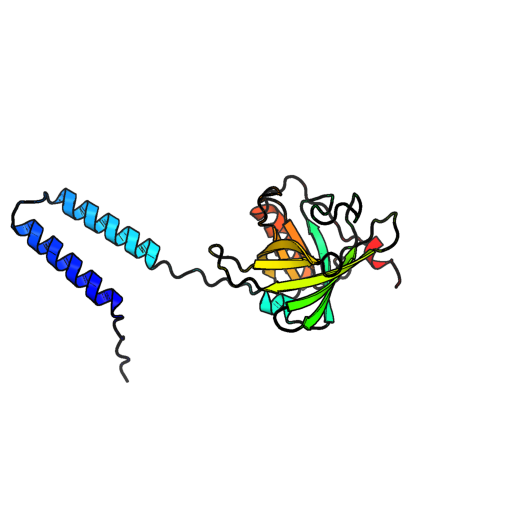 5.024 3.379 1.00 93.50 182 TYR A N 1
ATOM 1427 C CA . TYR A 1 182 ? -6.036 5.543 4.008 1.00 93.50 182 TYR A CA 1
ATOM 1428 C C . TYR A 1 182 ? -7.281 5.213 3.188 1.00 93.50 182 TYR A C 1
ATOM 1430 O O . TYR A 1 182 ? -7.279 5.324 1.965 1.00 93.50 182 TYR A O 1
ATOM 1438 N N . TYR A 1 183 ? -8.371 4.873 3.875 1.00 89.75 183 TYR A N 1
ATOM 1439 C CA . TYR A 1 183 ? -9.671 4.586 3.254 1.00 89.75 183 TYR A CA 1
ATOM 1440 C C . TYR A 1 183 ? -10.438 5.851 2.847 1.00 89.75 183 TYR A C 1
ATOM 1442 O O . TYR A 1 183 ? -11.290 5.822 1.963 1.00 89.75 183 TYR A O 1
ATOM 1450 N N . THR A 1 184 ? -10.161 6.964 3.522 1.00 86.69 184 THR A N 1
ATOM 1451 C CA . THR A 1 184 ? -10.719 8.283 3.228 1.00 86.69 184 THR A CA 1
ATOM 1452 C C . THR A 1 184 ? -9.589 9.282 3.057 1.00 86.69 184 THR A C 1
ATOM 1454 O O . THR A 1 184 ? -8.478 9.076 3.551 1.00 86.69 184 THR A O 1
ATOM 1457 N N . LYS A 1 185 ? -9.872 10.384 2.357 1.00 83.06 185 LYS A N 1
ATOM 1458 C CA . LYS A 1 185 ? -8.906 11.466 2.181 1.00 83.06 185 LYS A CA 1
ATOM 1459 C C . LYS A 1 185 ? -8.373 11.931 3.547 1.00 83.06 185 LYS A C 1
ATOM 1461 O O . LYS A 1 185 ? -9.173 12.292 4.416 1.00 83.06 185 LYS A O 1
ATOM 1466 N N . PRO A 1 186 ? -7.044 11.983 3.737 1.00 73.81 186 PRO A N 1
ATOM 1467 C CA . PRO A 1 186 ? -6.393 12.450 4.960 1.0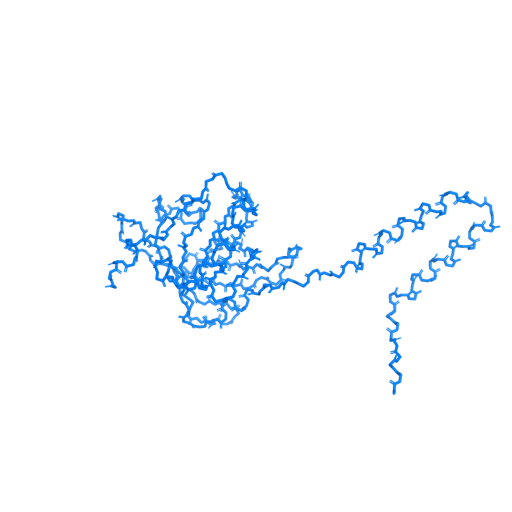0 73.81 186 PRO A CA 1
ATOM 1468 C C . PRO A 1 186 ? -6.836 13.816 5.499 1.00 73.81 186 PRO A C 1
ATOM 1470 O O . PRO A 1 186 ? -6.634 14.123 6.668 1.00 73.81 186 PRO A O 1
ATOM 1473 N N . THR A 1 187 ? -7.436 14.660 4.678 1.00 75.44 187 THR A N 1
ATOM 1474 C CA . THR A 1 187 ? -7.812 16.026 5.058 1.00 75.44 187 THR A CA 1
ATOM 1475 C C . THR A 1 187 ? -9.277 16.159 5.471 1.00 75.44 187 THR A C 1
ATOM 1477 O O . THR A 1 187 ? -9.616 17.077 6.211 1.00 75.44 187 THR A O 1
ATOM 1480 N N . ALA A 1 188 ? -10.137 15.212 5.083 1.00 66.06 188 ALA A N 1
ATOM 1481 C CA . ALA A 1 188 ? -11.584 15.241 5.309 1.00 66.06 188 ALA A CA 1
ATOM 1482 C C . ALA A 1 188 ? -12.012 14.384 6.525 1.00 66.06 188 ALA A C 1
ATOM 1484 O O . ALA A 1 188 ? -12.961 13.605 6.456 1.00 66.06 188 ALA A O 1
ATOM 1485 N N . ARG A 1 189 ? -11.268 14.459 7.641 1.00 72.44 189 ARG A N 1
ATOM 1486 C CA . ARG A 1 189 ? -11.339 13.475 8.746 1.00 72.44 189 ARG A CA 1
ATOM 1487 C C . ARG A 1 189 ? -12.281 13.869 9.895 1.00 72.44 189 ARG A C 1
ATOM 1489 O O . ARG A 1 189 ? -12.036 14.863 10.585 1.00 72.44 189 ARG A O 1
ATOM 1496 N N . GLY A 1 190 ? -13.244 12.998 10.219 1.00 76.75 190 GLY A N 1
ATOM 1497 C CA . GLY A 1 190 ? -14.068 13.081 11.440 1.00 76.75 190 GLY A CA 1
ATOM 1498 C C . GLY A 1 190 ? -13.354 12.597 12.719 1.00 76.75 190 GLY A C 1
ATOM 1499 O O . GLY A 1 190 ? -12.400 11.820 12.651 1.00 76.75 190 GLY A O 1
ATOM 1500 N N . LYS A 1 191 ? -13.827 13.009 13.912 1.00 79.06 191 LYS A N 1
ATOM 1501 C CA . LYS A 1 191 ? -13.189 12.701 15.221 1.00 79.06 191 LYS A CA 1
ATOM 1502 C C . LYS A 1 191 ? -12.919 11.199 15.442 1.00 79.06 191 LYS A C 1
ATOM 1504 O O . LYS A 1 191 ? -11.808 10.835 15.818 1.00 79.06 191 LYS A O 1
ATOM 1509 N N . LYS A 1 192 ? -13.888 10.316 15.149 1.00 76.06 192 LYS A N 1
ATOM 1510 C CA . LYS A 1 192 ? -13.746 8.849 15.316 1.00 76.06 192 LYS A CA 1
ATOM 1511 C C . LYS A 1 192 ? -12.670 8.235 14.403 1.00 76.06 192 LYS A C 1
ATOM 1513 O O . LYS A 1 192 ? -11.984 7.301 14.812 1.00 76.06 192 LYS A O 1
ATOM 1518 N N . GLN A 1 193 ? -12.481 8.769 13.193 1.00 82.19 193 GLN A N 1
ATOM 1519 C CA . GLN A 1 193 ? -11.447 8.298 12.261 1.00 82.19 193 GLN A CA 1
ATOM 1520 C C . GLN A 1 193 ? -10.039 8.717 12.697 1.00 82.19 193 GLN A C 1
ATOM 1522 O O . GLN A 1 193 ? -9.097 7.950 12.509 1.00 82.19 193 GLN A O 1
ATOM 1527 N N . ARG A 1 194 ? -9.887 9.884 13.341 1.00 84.38 194 ARG A N 1
ATOM 1528 C CA . ARG A 1 194 ? -8.578 10.380 13.804 1.00 84.38 194 ARG A CA 1
ATOM 1529 C C . ARG A 1 194 ? -7.888 9.412 14.766 1.00 84.38 194 ARG A C 1
ATOM 1531 O O . ARG A 1 194 ? -6.702 9.166 14.597 1.00 84.38 194 ARG A O 1
ATOM 1538 N N . LYS A 1 195 ? -8.620 8.804 15.709 1.00 87.62 195 LYS A N 1
ATOM 1539 C CA . LYS A 1 195 ? -8.051 7.824 16.657 1.00 87.62 195 LYS A CA 1
ATOM 1540 C C . LYS A 1 195 ? -7.518 6.572 15.950 1.00 87.62 195 LYS A C 1
ATOM 1542 O O . LYS A 1 195 ? -6.422 6.117 16.251 1.00 87.62 195 LYS A O 1
ATOM 1547 N N . LYS A 1 196 ? -8.278 6.031 14.991 1.00 89.19 196 LYS A N 1
ATOM 1548 C CA . LYS A 1 196 ? -7.855 4.865 14.198 1.00 89.19 196 LYS A CA 1
ATOM 1549 C C . LYS A 1 196 ? -6.632 5.179 13.332 1.00 89.19 196 LYS A C 1
ATOM 1551 O O . LYS A 1 196 ? -5.719 4.370 13.245 1.00 89.19 196 LYS A O 1
ATOM 1556 N N . ILE A 1 197 ? -6.600 6.371 12.742 1.00 88.88 197 ILE A N 1
ATOM 1557 C CA . ILE A 1 197 ? -5.466 6.846 11.947 1.00 88.88 197 ILE A CA 1
ATOM 1558 C C . ILE A 1 197 ? -4.221 7.038 12.809 1.00 88.88 197 ILE A C 1
ATOM 1560 O O . ILE A 1 197 ? -3.160 6.567 12.424 1.00 88.88 197 ILE A O 1
ATOM 1564 N N . ALA A 1 198 ? -4.354 7.641 13.991 1.00 90.81 198 ALA A N 1
ATOM 1565 C CA . ALA A 1 198 ? -3.246 7.775 14.932 1.00 90.81 198 ALA A CA 1
ATOM 1566 C C . ALA A 1 198 ? -2.650 6.410 15.314 1.00 90.81 198 ALA A C 1
ATOM 1568 O O . ALA A 1 198 ? -1.437 6.296 15.448 1.00 90.81 198 ALA A O 1
ATOM 1569 N N . ALA A 1 199 ? -3.472 5.358 15.414 1.00 91.75 199 ALA A N 1
ATOM 1570 C CA . ALA A 1 199 ? -2.974 4.000 15.630 1.00 91.75 199 ALA A CA 1
ATOM 1571 C C . ALA A 1 199 ? -2.146 3.476 14.439 1.00 91.75 199 ALA A C 1
ATOM 1573 O O . ALA A 1 199 ? -1.096 2.872 14.651 1.00 91.75 199 ALA A O 1
ATOM 1574 N N . CYS A 1 200 ? -2.561 3.740 13.194 1.00 93.25 200 CYS A N 1
ATOM 1575 C CA . CYS A 1 200 ? -1.762 3.391 12.013 1.00 93.25 200 CYS A CA 1
ATOM 1576 C C . CYS A 1 200 ? -0.458 4.192 11.939 1.00 93.25 200 CYS A C 1
ATOM 1578 O O . CYS A 1 200 ? 0.593 3.617 11.683 1.00 93.25 200 CYS A O 1
ATOM 1580 N N . GLU A 1 201 ? -0.507 5.502 12.190 1.00 93.50 201 GLU A N 1
ATOM 1581 C CA . GLU A 1 201 ? 0.681 6.364 12.189 1.00 93.50 201 GLU A CA 1
ATOM 1582 C C . GLU A 1 201 ? 1.664 5.972 13.305 1.00 93.50 201 GLU A C 1
ATOM 1584 O O . GLU A 1 201 ? 2.862 5.865 13.057 1.00 93.50 201 GLU A O 1
ATOM 1589 N N . GLY A 1 202 ? 1.161 5.660 14.503 1.00 93.06 202 GLY A N 1
ATOM 1590 C CA . GLY A 1 202 ? 1.974 5.120 15.593 1.00 93.06 202 GLY A CA 1
ATOM 1591 C C . GLY A 1 202 ? 2.581 3.761 15.248 1.00 93.06 202 GLY A C 1
ATOM 1592 O O . GLY A 1 202 ? 3.750 3.520 15.539 1.00 93.06 202 GLY A O 1
ATOM 1593 N N . THR A 1 203 ? 1.830 2.894 14.561 1.00 91.81 203 THR A N 1
ATOM 1594 C CA . THR A 1 203 ? 2.359 1.604 14.100 1.00 91.81 203 THR A CA 1
ATOM 1595 C C . THR A 1 203 ? 3.460 1.780 13.059 1.00 91.81 203 THR A C 1
ATOM 1597 O O . THR A 1 203 ? 4.485 1.114 13.166 1.00 91.81 203 THR A O 1
ATOM 1600 N N . LEU A 1 204 ? 3.290 2.697 12.099 1.00 91.62 204 LEU A N 1
ATOM 1601 C CA . LEU A 1 204 ? 4.328 3.039 11.125 1.00 91.62 204 LEU A CA 1
ATOM 1602 C C . LEU A 1 204 ? 5.616 3.470 11.844 1.00 91.62 204 LEU A C 1
ATOM 1604 O O . LEU A 1 204 ? 6.676 2.914 11.578 1.00 91.62 204 LEU A O 1
ATOM 1608 N N . GLN A 1 205 ? 5.520 4.387 12.811 1.00 90.88 205 GLN A N 1
ATOM 1609 C CA . GLN A 1 205 ? 6.681 4.859 13.573 1.00 90.88 205 GLN A CA 1
ATOM 1610 C C . GLN A 1 205 ? 7.363 3.734 14.371 1.00 90.88 205 GLN A C 1
ATOM 1612 O O . GLN A 1 205 ? 8.587 3.635 14.380 1.00 90.88 205 GLN A O 1
ATOM 1617 N N . GLN A 1 206 ? 6.583 2.881 15.043 1.00 89.19 206 GLN A N 1
ATOM 1618 C CA . GLN A 1 206 ? 7.113 1.844 15.934 1.00 89.19 206 GLN A CA 1
ATOM 1619 C C . GLN A 1 206 ? 7.679 0.634 15.186 1.00 89.19 206 GLN A C 1
ATOM 1621 O O . GLN A 1 206 ? 8.737 0.121 15.546 1.00 89.19 206 GLN A O 1
ATOM 1626 N N . LYS A 1 207 ? 6.958 0.133 14.178 1.00 86.25 207 LYS A N 1
ATOM 1627 C CA . LYS A 1 207 ? 7.299 -1.125 13.499 1.00 86.25 207 LYS A CA 1
ATOM 1628 C C . LYS A 1 207 ? 8.307 -0.929 12.382 1.00 86.25 207 LYS A C 1
ATOM 1630 O O . LYS A 1 207 ? 9.147 -1.798 12.195 1.00 86.25 207 LYS A O 1
ATOM 1635 N N . CYS A 1 208 ? 8.265 0.212 11.704 1.00 86.06 208 CYS A N 1
ATOM 1636 C CA . CYS A 1 208 ? 9.132 0.464 10.561 1.00 86.06 208 CYS A CA 1
ATOM 1637 C C . CYS A 1 208 ? 10.451 1.128 10.945 1.00 86.06 208 CYS A C 1
ATOM 1639 O O . CYS A 1 208 ? 11.244 1.403 10.060 1.00 86.06 208 CYS A O 1
ATOM 1641 N N . ARG A 1 209 ? 10.685 1.409 12.241 1.00 82.56 209 ARG A N 1
ATOM 1642 C CA . ARG A 1 209 ? 11.940 1.972 12.787 1.00 82.56 209 ARG A CA 1
ATOM 1643 C C . ARG A 1 209 ? 12.493 3.162 11.989 1.00 82.56 209 ARG A C 1
ATOM 1645 O O . ARG A 1 209 ? 13.699 3.387 11.944 1.00 82.56 209 ARG A O 1
ATOM 1652 N N . ALA A 1 210 ? 11.611 3.920 11.348 1.00 74.88 210 ALA A N 1
ATOM 1653 C CA . ALA A 1 210 ? 12.018 4.948 10.415 1.00 74.88 210 ALA A CA 1
ATOM 1654 C C . ALA A 1 210 ? 12.454 6.204 11.165 1.00 74.88 210 ALA A C 1
ATOM 1656 O O . ALA A 1 210 ? 11.710 6.747 11.985 1.00 74.88 210 ALA A O 1
ATOM 1657 N N . THR A 1 211 ? 13.654 6.683 10.845 1.00 78.50 211 THR A N 1
ATOM 1658 C CA . THR A 1 211 ? 14.167 7.975 11.316 1.00 78.50 211 THR A CA 1
ATOM 1659 C C . THR A 1 211 ? 13.431 9.140 10.663 1.00 78.50 211 THR A C 1
ATOM 1661 O O . THR A 1 211 ? 13.328 10.212 11.248 1.00 78.50 211 THR A O 1
ATOM 1664 N N . THR A 1 212 ? 12.899 8.944 9.455 1.00 88.19 212 THR A N 1
ATOM 1665 C CA . THR A 1 212 ? 12.145 9.957 8.714 1.00 88.19 212 THR A CA 1
ATOM 1666 C C . THR A 1 212 ? 10.862 9.362 8.150 1.00 88.19 212 THR A C 1
ATOM 1668 O O . THR A 1 212 ? 10.865 8.287 7.552 1.00 88.19 212 THR A O 1
ATOM 1671 N N . ILE A 1 213 ? 9.755 10.082 8.339 1.00 91.31 213 ILE A N 1
ATOM 1672 C CA . ILE A 1 213 ? 8.455 9.762 7.750 1.00 91.31 213 ILE A CA 1
ATOM 1673 C C . ILE A 1 213 ? 8.052 10.905 6.828 1.00 91.31 213 ILE A C 1
ATOM 1675 O O . ILE A 1 213 ? 7.879 12.046 7.258 1.00 91.31 213 ILE A O 1
ATOM 1679 N N . TYR A 1 214 ? 7.842 10.578 5.562 1.00 91.31 214 TYR A N 1
ATOM 1680 C CA . TYR A 1 214 ? 7.379 11.504 4.544 1.00 91.31 214 TYR A CA 1
ATOM 1681 C C . TYR A 1 214 ? 5.853 11.521 4.496 1.00 91.31 214 TYR A C 1
ATOM 1683 O O . TYR A 1 214 ? 5.186 10.499 4.673 1.00 91.31 214 TYR A O 1
ATOM 1691 N N . THR A 1 215 ? 5.285 12.702 4.250 1.00 91.44 215 THR A N 1
ATOM 1692 C CA . THR A 1 215 ? 3.846 12.865 4.021 1.00 91.44 215 THR A CA 1
ATOM 1693 C C . THR A 1 215 ? 3.588 12.964 2.526 1.00 91.44 215 THR A C 1
ATOM 1695 O O . THR A 1 215 ? 3.896 13.977 1.907 1.00 91.44 215 THR A O 1
ATOM 1698 N N . TYR A 1 216 ? 2.989 11.923 1.956 1.00 89.69 216 TYR A N 1
ATOM 1699 C CA . TYR A 1 216 ? 2.695 11.847 0.526 1.00 89.69 216 TYR A CA 1
ATOM 1700 C C . TYR A 1 216 ? 1.378 12.532 0.163 1.00 89.69 216 TYR A C 1
ATOM 1702 O O . TYR A 1 216 ? 1.252 13.104 -0.917 1.00 89.69 216 TYR A O 1
ATOM 1710 N N . TRP A 1 217 ? 0.383 12.499 1.056 1.00 89.75 217 TRP A N 1
ATOM 1711 C CA . TRP A 1 217 ? -0.926 13.100 0.797 1.00 89.75 217 TRP A CA 1
ATOM 1712 C C . TRP A 1 217 ? -1.117 14.384 1.597 1.00 89.75 217 TRP A C 1
ATOM 1714 O O . TRP A 1 217 ? -1.235 14.366 2.823 1.00 89.75 217 TRP A O 1
ATOM 1724 N N . THR A 1 218 ? -1.210 15.504 0.889 1.00 87.88 218 THR A N 1
ATOM 1725 C CA . THR A 1 218 ? -1.401 16.841 1.463 1.00 87.88 218 THR A CA 1
ATOM 1726 C C . THR A 1 218 ? -2.716 17.459 0.985 1.00 87.88 218 THR A C 1
ATOM 1728 O O . THR A 1 218 ? -3.363 16.936 0.081 1.00 87.88 218 THR A O 1
ATOM 1731 N N . LYS A 1 219 ? -3.104 18.618 1.539 1.00 85.44 219 LYS A N 1
ATOM 1732 C CA . LYS A 1 219 ? -4.285 19.374 1.070 1.00 85.44 219 LYS A CA 1
ATOM 1733 C C . LYS A 1 219 ? -4.233 19.710 -0.425 1.00 85.44 219 LYS A C 1
ATOM 1735 O O . LYS A 1 219 ? -5.280 19.744 -1.065 1.00 85.44 219 LYS A O 1
ATOM 1740 N N . LYS A 1 220 ? -3.036 19.900 -0.995 1.00 84.25 220 LYS A N 1
ATOM 1741 C CA . LYS A 1 220 ? -2.865 20.148 -2.437 1.00 84.25 220 LYS A CA 1
ATOM 1742 C C . LYS A 1 220 ? -3.366 18.966 -3.276 1.00 84.25 220 LYS A C 1
ATOM 1744 O O . LYS A 1 220 ? -3.979 19.173 -4.316 1.00 84.25 220 LYS A O 1
ATOM 1749 N N . CYS A 1 221 ? -3.212 17.740 -2.775 1.00 84.12 221 CYS A N 1
ATOM 1750 C CA . CYS A 1 221 ? -3.709 16.526 -3.427 1.00 84.12 221 CYS A CA 1
ATOM 1751 C C . CYS A 1 221 ? -5.240 16.442 -3.487 1.00 84.12 221 CYS A C 1
ATOM 1753 O O . CYS A 1 221 ? -5.784 15.686 -4.285 1.00 84.12 221 CYS A O 1
ATOM 1755 N N . ASP A 1 222 ? -5.955 17.185 -2.638 1.00 82.38 222 ASP A N 1
ATOM 1756 C CA . ASP A 1 222 ? -7.418 17.203 -2.657 1.00 82.38 222 ASP A CA 1
ATOM 1757 C C . ASP A 1 222 ? -7.989 18.247 -3.608 1.00 82.38 222 ASP A C 1
ATOM 1759 O O . ASP A 1 222 ? -9.140 18.111 -4.025 1.00 82.38 222 ASP A O 1
ATOM 1763 N N . GLN A 1 223 ? -7.190 19.269 -3.921 1.00 75.00 223 GLN A N 1
ATOM 1764 C CA . GLN A 1 223 ? -7.547 20.396 -4.778 1.00 75.00 223 GLN A CA 1
ATOM 1765 C C . GLN A 1 223 ? -7.306 20.116 -6.262 1.00 75.00 223 GLN A C 1
ATOM 1767 O O . GLN A 1 223 ? -7.840 20.834 -7.106 1.00 75.00 223 GLN A O 1
ATOM 1772 N N . THR A 1 224 ? -6.542 19.075 -6.595 1.00 63.09 224 THR A N 1
ATOM 1773 C CA . THR A 1 224 ? -6.367 18.622 -7.975 1.00 63.09 224 THR A CA 1
ATOM 1774 C C . THR A 1 224 ? -7.704 18.084 -8.495 1.00 63.09 224 THR A C 1
ATOM 1776 O O . THR A 1 224 ? -8.116 16.953 -8.223 1.00 63.09 224 THR A O 1
ATOM 1779 N N . LYS A 1 225 ? -8.449 18.958 -9.187 1.00 51.88 225 LYS A N 1
ATOM 1780 C CA . LYS A 1 225 ? -9.688 18.608 -9.891 1.00 51.88 225 LYS A CA 1
ATOM 1781 C C . LYS A 1 225 ? -9.381 17.566 -10.976 1.00 51.88 225 LYS A C 1
ATOM 1783 O O . LYS A 1 225 ? -8.261 17.505 -11.477 1.00 51.88 225 LYS A O 1
ATOM 1788 N N . LYS A 1 226 ? -10.371 16.698 -11.217 1.00 49.28 226 LYS A N 1
ATOM 1789 C CA . LYS A 1 226 ? -10.318 15.566 -12.157 1.00 49.28 226 LYS A CA 1
ATOM 1790 C C . LYS A 1 226 ? -9.855 15.981 -13.544 1.00 49.28 226 LYS A C 1
ATOM 1792 O O . LYS A 1 226 ? -10.330 17.041 -13.999 1.00 49.28 226 LYS A O 1
#

Radius of gyration: 24.77 Å; chains: 1; bounding box: 46×70×56 Å

Organism: Ixodes ricinus (NCBI:txid34613)

pLDDT: mean 75.29, std 15.13, range [35.78, 94.75]

InterPro domains:
  IPR002970 Tick histamine-binding protein [PF02098] (61-222)
  IPR012674 Calycin [G3DSA:2.40.128.20] (55-225)
  IPR012674 Calycin [SSF50814] (62-223)

Sequence (226 aa):
MKTAHAFSAKNIKFISAISVLVAASQTNILSYPTVLVFFQVLLDLQRITCAAKPKTKFSIDKLINVTNRTYFVGKGTFLRDPWRPDLADNFSCGKVKIQGPNGSKFDALRSSMNLTTKKKNIKLFLLEKKTRTVGYESMLVWDAETSTEMADMNLIFLAENACAVFMYSDGQINPSTCEIWYYTKPTARGKKQRKKIAACEGTLQQKCRATTIYTYWTKKCDQTKK

Secondary structure (DSSP, 8-state):
--------HHHHHHHHHHHHHHHHHTTTSS-HHHHHHHHHHHHHHHHHHHSPPP--S--HHHHHSSTT-EEEEEEES-SB-SS-GGG-BS-EEEEEEEEEEETTEEEEEEEEE-TTS--EEEEEEEEEE----TT-EEEEEEETTTTEEEEEEEEEEEETTTEEEEEE--TTS-TT-EEEEESS-TTS--HHHHHHHHHHHHHHHHHS--S--EE---THHHH---

Foldseek 3Di:
DDDDDPDDPVVVVVVVVVVVLVVVVVVVPDDPVVSVVVVVVVVVVCCVVPVPQPPQPDDPCVVQQDAQFKWWFWKWQDQALPLPNVLDGRWARWMKTFHHDDDQWTWIWIWTDDPPDDIDIWIWTWHWDPDDPRRWTWIWIATPVVRGTRFIWTFPDDDPQFKTKIFTDPPVDDSLTITMITRDQPVVDDPVNVVSVVVNVVCNVPVSVHPDMDTRHDPVSVVPDD